Protein AF-A0AA87QIC7-F1 (afdb_monomer)

Organism: NCBI:txid1220581

Mean predicted aligned error: 4.89 Å

InterPro domains:
  IPR002575 Aminoglycoside phosphotransferase [PF01636] (68-133)
  IPR011009 Protein kinase-like domain superfamily [SSF56112] (29-139)

Foldseek 3Di:
DDQQAWFKDLDRVPHDHNFQLVNLVVLLVLLLVLCVVVVLDDSVLSVLLNVLSVVCVVVRRPWTQQKDQQQPEPPFWDADPVRHTDDGPDRSMITTGDNLLNLLLNCLVCQLPVHDNVVSVVVCVVVVHDPALVSLSSNLSNLSSVSSCAQDDDPNDGDHRDPVSSVSSVVSNVVSSVRSPVVPD

Sequence (185 aa):
MEINRYGYAARPEQAAYSAWSQVLFANLARSRERIASAGLFDVGLVDAVQHEVTARRGEIDSIDATPFLHDTTTKNVIVTGEGAFSGIVDVDDLCFGDPRYPAALTLAALMAYGGPASYVSAWLRHAGHADDWLFRLYTSVLLLDLMAEHGNIFNGNETPSDPAVRATMQLALEYNLDLACRVQS

Solvent-accessible surface area (backbone atoms only — not comparable to full-atom values): 10158 Å² total; per-residue (Å²): 131,85,67,69,20,12,34,68,28,75,45,51,88,67,16,83,28,79,36,42,48,55,46,53,51,53,49,49,52,53,20,41,55,36,22,60,72,68,66,83,55,68,55,65,60,51,53,56,54,51,47,56,53,60,76,44,34,71,68,47,50,68,52,61,52,42,78,34,68,52,60,74,33,91,84,28,53,43,62,44,98,89,69,44,86,68,49,75,50,84,76,77,51,30,27,20,24,68,75,62,50,37,52,19,44,44,42,26,50,25,54,40,72,74,48,75,61,67,58,42,59,51,49,32,58,74,72,73,46,74,97,41,40,64,47,26,41,45,20,30,57,41,34,43,44,51,58,29,49,59,55,46,72,57,95,83,48,77,48,80,74,51,68,69,48,52,53,38,38,49,53,47,31,54,53,27,45,51,54,31,59,63,74,80,117

Radius of gyration: 16.56 Å; Cα contacts (8 Å, |Δi|>4): 266; chains: 1; bounding box: 44×45×45 Å

Secondary structure (DSSP, 8-state):
-----BEEESSGGG--BSSHHHHHHHHHHHHHHHHHHH-SS-THHHHHHHHHHHHTHHHHTTS--EEE-TT-STTSEEE-T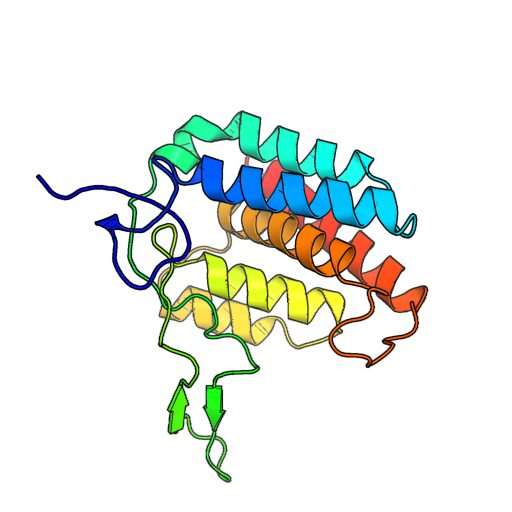TS-EEEE---S-EEEE-TTHHHHHHHHHHHHHT--THHHHHHHHHHT----HHHHHHHHHHHHHHHHHTT--BTTB-----HHHHHHHHHHHHHHHHHHHGGG-

Structure (mmCIF, N/CA/C/O backbone):
data_AF-A0AA87QIC7-F1
#
_entry.id   AF-A0AA87QIC7-F1
#
loop_
_atom_site.group_PDB
_atom_site.id
_atom_site.type_symbol
_atom_site.label_atom_id
_atom_site.label_alt_id
_atom_site.label_comp_id
_atom_site.label_asym_id
_atom_site.label_entity_id
_atom_site.label_seq_id
_atom_site.pdbx_PDB_ins_code
_atom_site.Cartn_x
_atom_site.Cartn_y
_atom_site.Cartn_z
_atom_site.occupancy
_atom_site.B_iso_or_equiv
_atom_site.auth_seq_id
_atom_site.auth_comp_id
_atom_site.auth_asym_id
_atom_site.auth_atom_id
_atom_site.pdbx_PDB_model_num
ATOM 1 N N . MET A 1 1 ? -10.232 -6.214 28.281 1.00 49.00 1 MET A N 1
ATOM 2 C CA . MET A 1 1 ? -10.185 -5.161 27.251 1.00 49.00 1 MET A CA 1
ATOM 3 C C . MET A 1 1 ? -9.215 -5.646 26.206 1.00 49.00 1 MET A C 1
ATOM 5 O O . MET A 1 1 ? -8.064 -5.878 26.548 1.00 49.00 1 MET A O 1
ATOM 9 N N . GLU A 1 2 ? -9.707 -5.910 25.004 1.00 59.94 2 GLU A N 1
ATOM 10 C CA . GLU A 1 2 ? -8.860 -6.245 23.862 1.00 59.94 2 GLU A CA 1
ATOM 11 C C . GLU A 1 2 ? -8.050 -4.995 23.503 1.00 59.94 2 GLU A C 1
ATOM 13 O O . GLU A 1 2 ? -8.594 -3.889 23.453 1.00 59.94 2 GLU A O 1
ATOM 18 N N . ILE A 1 3 ? -6.732 -5.133 23.389 1.00 69.88 3 ILE A N 1
ATOM 19 C CA . ILE A 1 3 ? -5.851 -4.008 23.086 1.00 69.88 3 ILE A CA 1
ATOM 20 C C . ILE A 1 3 ? -5.826 -3.875 21.557 1.00 69.88 3 ILE A C 1
ATOM 22 O O . ILE A 1 3 ? -5.097 -4.605 20.895 1.00 69.88 3 ILE A O 1
ATOM 26 N N . ASN A 1 4 ? -6.621 -2.956 21.000 1.00 85.25 4 ASN A N 1
ATOM 27 C CA . ASN A 1 4 ? -6.597 -2.645 19.564 1.00 85.25 4 ASN A CA 1
ATOM 28 C C . ASN A 1 4 ? -5.310 -1.888 19.212 1.00 85.25 4 ASN A C 1
ATOM 30 O O . ASN A 1 4 ? -5.219 -0.668 19.370 1.00 85.25 4 ASN A O 1
ATOM 34 N N . ARG A 1 5 ? -4.295 -2.631 18.769 1.00 95.75 5 ARG A N 1
ATOM 35 C CA . ARG A 1 5 ? -3.005 -2.110 18.303 1.00 95.75 5 ARG A CA 1
ATOM 36 C C . ARG A 1 5 ? -2.792 -2.520 16.858 1.00 95.75 5 ARG A C 1
ATOM 38 O O . ARG A 1 5 ? -3.263 -3.568 16.437 1.00 95.75 5 ARG A O 1
ATOM 45 N N . TYR A 1 6 ? -2.057 -1.696 16.127 1.00 97.56 6 TYR A N 1
ATOM 46 C CA . TYR A 1 6 ? -1.902 -1.814 14.684 1.00 97.56 6 TYR A CA 1
ATOM 47 C C . TYR A 1 6 ? -0.437 -1.955 14.288 1.00 97.56 6 TYR A C 1
ATOM 49 O O . TYR A 1 6 ? 0.463 -1.464 14.982 1.00 97.56 6 TYR A O 1
ATOM 57 N N . GLY A 1 7 ? -0.214 -2.567 13.128 1.00 96.50 7 GLY A N 1
ATOM 58 C CA . GLY A 1 7 ? 1.103 -2.754 12.526 1.00 96.50 7 GLY A CA 1
ATOM 59 C C . GLY A 1 7 ? 1.662 -4.162 12.705 1.00 96.50 7 GLY A C 1
ATOM 60 O O . GLY A 1 7 ? 0.954 -5.077 13.119 1.00 96.50 7 GLY A O 1
ATOM 61 N N . TYR A 1 8 ? 2.934 -4.316 12.348 1.00 94.81 8 TYR A N 1
ATOM 62 C CA . TYR A 1 8 ? 3.624 -5.603 12.289 1.00 94.81 8 TYR A CA 1
ATOM 63 C C . TYR A 1 8 ? 4.063 -6.071 13.678 1.00 94.81 8 TYR A C 1
ATOM 65 O O . TYR A 1 8 ? 4.724 -5.312 14.393 1.00 94.81 8 TYR A O 1
ATOM 73 N N . ALA A 1 9 ? 3.678 -7.291 14.053 1.00 94.31 9 ALA A N 1
ATOM 74 C CA . ALA A 1 9 ? 4.107 -7.974 15.270 1.00 94.31 9 ALA A CA 1
ATOM 75 C C . ALA A 1 9 ? 3.634 -9.437 15.284 1.00 94.31 9 ALA A C 1
ATOM 77 O O . ALA A 1 9 ? 2.595 -9.767 14.714 1.00 94.31 9 ALA A O 1
ATOM 78 N N . ALA A 1 10 ? 4.304 -10.289 16.059 1.00 91.94 10 ALA A N 1
ATOM 79 C CA . ALA A 1 10 ? 3.829 -11.644 16.347 1.00 91.94 10 ALA A CA 1
ATOM 80 C C . ALA A 1 10 ? 2.547 -11.677 17.211 1.00 91.94 10 ALA A C 1
ATOM 82 O O . ALA A 1 10 ? 1.791 -12.649 17.169 1.00 91.94 10 ALA A O 1
ATOM 83 N N . ARG A 1 11 ? 2.293 -10.641 18.031 1.00 91.00 11 ARG A N 1
ATOM 84 C CA . ARG A 1 11 ? 1.117 -10.545 18.921 1.00 91.00 11 ARG A CA 1
ATOM 85 C C . ARG A 1 11 ? 0.501 -9.140 18.949 1.00 91.00 11 ARG A C 1
ATOM 87 O O . ARG A 1 11 ? 1.250 -8.168 18.831 1.00 91.00 11 ARG A O 1
ATOM 94 N N . PRO A 1 12 ? -0.820 -9.005 19.194 1.00 90.69 12 PRO A N 1
ATOM 95 C CA . PRO A 1 12 ? -1.494 -7.705 19.184 1.00 90.69 12 PRO A CA 1
ATOM 96 C C . PRO A 1 12 ? -0.868 -6.699 20.155 1.00 90.69 12 PRO A C 1
ATOM 98 O O . PRO A 1 12 ? -0.579 -5.566 19.788 1.00 90.69 12 PRO A O 1
ATOM 101 N N . GLU A 1 13 ? -0.577 -7.108 21.392 1.00 92.12 13 GLU A N 1
ATOM 102 C CA . GLU A 1 13 ? -0.030 -6.229 22.431 1.00 92.12 13 GLU A CA 1
ATOM 103 C C . GLU A 1 13 ? 1.365 -5.664 22.107 1.00 92.12 13 GLU A C 1
ATOM 105 O O . GLU A 1 13 ? 1.789 -4.681 22.716 1.00 92.12 13 GLU A O 1
ATOM 110 N N . GLN A 1 14 ? 2.067 -6.266 21.144 1.00 94.25 14 GLN A N 1
ATOM 111 C CA . GLN A 1 14 ? 3.392 -5.848 20.689 1.00 94.25 14 GLN A CA 1
ATOM 112 C C . GLN A 1 14 ? 3.332 -4.880 19.501 1.00 94.25 14 GLN A C 1
ATOM 114 O O . GLN A 1 14 ? 4.314 -4.183 19.244 1.00 94.25 14 GLN A O 1
ATOM 119 N N . ALA A 1 15 ? 2.204 -4.806 18.787 1.00 95.31 15 ALA A N 1
ATOM 120 C CA . ALA A 1 15 ? 2.076 -3.931 17.631 1.00 95.31 15 ALA A CA 1
ATOM 121 C C . ALA A 1 15 ? 2.232 -2.459 18.060 1.00 95.31 15 ALA A C 1
ATOM 123 O O . ALA A 1 15 ? 1.788 -2.060 19.141 1.00 95.31 15 ALA A O 1
ATOM 124 N N . ALA A 1 16 ? 2.936 -1.651 17.263 1.00 96.00 16 ALA A N 1
ATOM 125 C CA . ALA A 1 16 ? 3.493 -0.367 17.707 1.00 96.0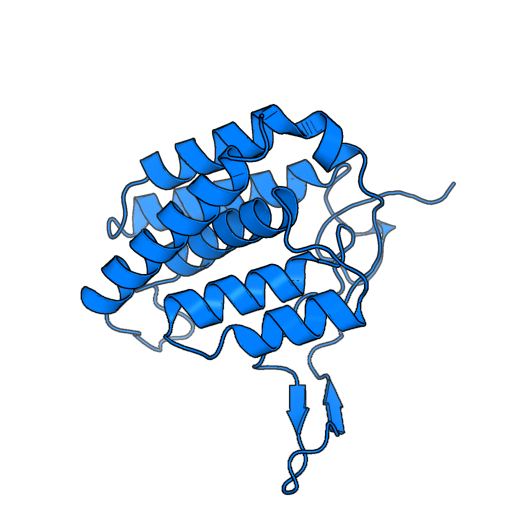0 16 ALA A CA 1
ATOM 126 C C . ALA A 1 16 ? 2.479 0.789 17.742 1.00 96.00 16 ALA A C 1
ATOM 128 O O . ALA A 1 16 ? 2.669 1.758 18.488 1.00 96.00 16 ALA A O 1
ATOM 129 N N . TYR A 1 17 ? 1.389 0.684 16.987 1.00 97.69 17 TYR A N 1
ATOM 130 C CA . TYR A 1 17 ? 0.512 1.813 16.701 1.00 97.69 17 TYR A CA 1
ATOM 131 C C . TYR A 1 17 ? -0.851 1.683 17.372 1.00 97.69 17 TYR A C 1
ATOM 133 O O . TYR A 1 17 ? -1.314 0.588 17.677 1.00 97.69 17 TYR A O 1
ATOM 141 N N . SER A 1 18 ? -1.499 2.817 17.628 1.00 96.50 18 SER A N 1
ATOM 142 C CA . SER A 1 18 ? -2.843 2.879 18.218 1.00 96.50 18 SER A CA 1
ATOM 143 C C . SER A 1 18 ? -3.948 3.073 17.182 1.00 96.50 18 SER A C 1
ATOM 145 O O . SER A 1 18 ? -5.117 3.044 17.545 1.00 96.50 18 SER A O 1
ATOM 147 N N . ALA A 1 19 ? -3.589 3.333 15.924 1.00 97.31 19 ALA A N 1
ATOM 148 C CA . ALA A 1 19 ? -4.527 3.545 14.830 1.00 97.31 19 ALA A CA 1
ATOM 149 C C . ALA A 1 19 ? -3.911 3.097 13.500 1.00 97.31 19 ALA A C 1
ATOM 151 O O . ALA A 1 19 ? -2.689 3.174 13.327 1.00 97.31 19 ALA A O 1
ATOM 152 N N . TRP A 1 20 ? -4.745 2.670 12.552 1.00 98.00 20 TRP A N 1
ATOM 153 C CA . TRP A 1 20 ? -4.268 2.169 11.266 1.00 98.00 20 TRP A CA 1
ATOM 154 C C . TRP A 1 20 ? -3.582 3.252 10.426 1.00 98.00 20 TRP A C 1
ATOM 156 O O . TRP A 1 20 ? -2.548 2.979 9.812 1.00 98.00 20 TRP A O 1
ATOM 166 N N . SER A 1 21 ? -4.042 4.512 10.470 1.00 98.44 21 SER A N 1
ATOM 167 C CA . SER A 1 21 ? -3.386 5.587 9.714 1.00 98.44 21 SER A CA 1
ATOM 168 C C . SER A 1 21 ? -1.924 5.782 10.124 1.00 98.44 21 SER A C 1
ATOM 170 O O . SER A 1 21 ? -1.109 6.206 9.310 1.00 98.44 21 SER A O 1
ATOM 172 N N . GLN A 1 22 ? -1.565 5.487 11.379 1.00 98.56 22 GLN A N 1
ATOM 173 C CA . GLN A 1 22 ? -0.187 5.616 11.861 1.00 98.56 22 GLN A CA 1
ATOM 174 C C . GLN A 1 22 ? 0.748 4.605 11.188 1.00 98.56 22 GLN A C 1
ATOM 176 O O . GLN A 1 22 ? 1.904 4.939 10.938 1.00 98.56 22 GLN A O 1
ATOM 181 N N . VAL A 1 23 ? 0.248 3.414 10.838 1.00 98.31 23 VAL A N 1
ATOM 182 C CA . VAL A 1 23 ? 1.006 2.420 10.063 1.00 98.31 23 VAL A CA 1
ATOM 183 C C . VAL A 1 23 ? 1.310 2.969 8.669 1.00 98.31 23 VAL A C 1
ATOM 185 O O . VAL A 1 23 ? 2.455 2.919 8.220 1.00 98.31 23 VAL A O 1
ATOM 188 N N . LEU A 1 24 ? 0.308 3.564 8.014 1.00 98.62 24 LEU A N 1
ATOM 189 C CA . LEU A 1 24 ? 0.471 4.171 6.690 1.00 98.62 24 LEU A CA 1
ATOM 190 C C . LEU A 1 24 ? 1.429 5.367 6.735 1.00 98.62 24 LEU A C 1
ATOM 192 O O . LEU A 1 24 ? 2.324 5.469 5.901 1.00 98.62 24 LEU A O 1
ATOM 196 N N . PHE A 1 25 ? 1.302 6.246 7.733 1.00 98.75 25 PHE A N 1
ATOM 197 C CA . PHE A 1 25 ? 2.214 7.380 7.900 1.00 98.75 25 PHE A CA 1
ATOM 198 C C . PHE A 1 25 ? 3.651 6.943 8.184 1.00 98.75 25 PHE A C 1
ATOM 200 O O . PHE A 1 25 ? 4.576 7.562 7.667 1.00 98.75 25 PHE A O 1
ATOM 207 N N . ALA A 1 26 ? 3.859 5.875 8.957 1.00 98.38 26 ALA A N 1
ATOM 208 C CA . ALA A 1 26 ? 5.192 5.328 9.179 1.00 98.38 26 ALA A CA 1
ATOM 209 C C . ALA A 1 26 ? 5.806 4.770 7.885 1.00 98.38 26 ALA A C 1
ATOM 211 O O . ALA A 1 26 ? 6.989 4.991 7.622 1.00 98.38 26 ALA A O 1
ATOM 212 N N . ASN A 1 27 ? 5.004 4.098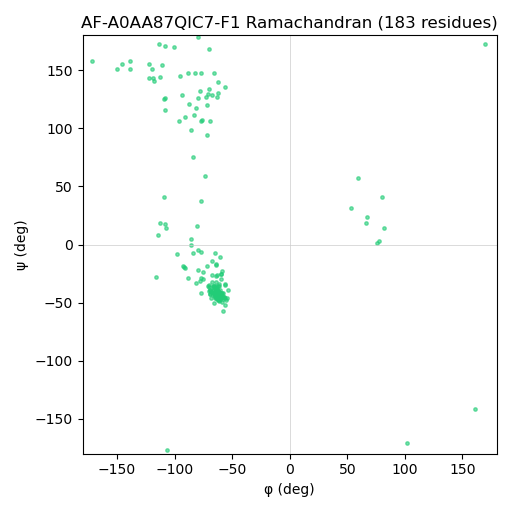 7.050 1.00 97.94 27 ASN A N 1
ATOM 213 C CA . ASN A 1 27 ? 5.435 3.646 5.727 1.00 97.94 27 ASN A CA 1
ATOM 214 C C . ASN A 1 27 ? 5.805 4.838 4.818 1.00 97.94 27 ASN A C 1
ATOM 216 O O . ASN A 1 27 ? 6.897 4.866 4.252 1.00 97.94 27 ASN A O 1
ATOM 220 N N . LEU A 1 28 ? 4.951 5.864 4.753 1.00 98.56 28 LEU A N 1
ATOM 221 C CA . LEU A 1 28 ? 5.193 7.076 3.961 1.00 98.56 28 LEU A CA 1
ATOM 222 C C . LEU A 1 28 ? 6.427 7.853 4.434 1.00 98.56 28 LEU A C 1
ATOM 224 O O . LEU A 1 28 ? 7.205 8.320 3.606 1.00 98.56 28 LEU A O 1
ATOM 228 N N . ALA A 1 29 ? 6.638 7.974 5.747 1.00 98.31 29 ALA A N 1
ATOM 229 C CA . ALA A 1 29 ? 7.809 8.643 6.311 1.00 98.31 29 ALA A CA 1
ATOM 230 C C . ALA A 1 29 ? 9.107 7.932 5.904 1.00 98.31 29 ALA A C 1
ATOM 232 O O . ALA A 1 29 ? 10.025 8.569 5.387 1.00 98.31 29 ALA A O 1
ATOM 233 N N . ARG A 1 30 ? 9.148 6.601 6.036 1.00 97.06 30 ARG A N 1
ATOM 234 C CA . ARG A 1 30 ? 10.285 5.788 5.584 1.00 97.06 30 ARG A CA 1
ATOM 235 C C . ARG A 1 30 ? 10.507 5.908 4.075 1.00 97.06 30 ARG A C 1
ATOM 237 O O . ARG A 1 30 ? 11.645 6.056 3.631 1.00 97.06 30 ARG A O 1
ATOM 244 N N . SER A 1 31 ? 9.430 5.865 3.291 1.00 97.31 31 SER A N 1
ATOM 245 C CA . SER A 1 31 ? 9.494 6.020 1.836 1.00 97.31 31 SER A CA 1
ATOM 246 C C . SER A 1 31 ? 10.044 7.391 1.443 1.00 97.31 31 SER A C 1
ATOM 248 O O . SER A 1 31 ? 10.918 7.469 0.584 1.00 97.31 31 SER A O 1
ATOM 250 N N . ARG A 1 32 ? 9.621 8.468 2.122 1.00 98.06 32 ARG A N 1
ATOM 251 C CA . ARG A 1 32 ? 10.156 9.825 1.923 1.00 98.06 32 ARG A CA 1
ATOM 252 C C . ARG A 1 32 ? 11.664 9.871 2.121 1.00 98.06 32 ARG A C 1
ATOM 254 O O . ARG A 1 32 ? 12.363 10.389 1.256 1.00 98.06 32 ARG A O 1
ATOM 261 N N . GLU A 1 33 ? 12.151 9.365 3.251 1.00 96.50 33 GLU A N 1
ATOM 262 C CA . GLU A 1 33 ? 13.579 9.389 3.589 1.00 96.50 33 GLU A CA 1
ATOM 263 C C . GLU A 1 33 ? 14.413 8.669 2.524 1.00 96.50 33 GLU A C 1
ATOM 265 O O . GLU A 1 33 ? 15.407 9.204 2.032 1.00 96.50 33 GLU A O 1
ATOM 270 N N . ARG A 1 34 ? 13.967 7.478 2.117 1.00 94.81 34 ARG A N 1
ATOM 271 C CA . ARG A 1 34 ? 14.643 6.653 1.112 1.00 94.81 34 ARG A CA 1
ATOM 272 C C . ARG A 1 34 ? 14.597 7.270 -0.287 1.00 94.81 34 ARG A C 1
ATOM 274 O O . ARG A 1 34 ? 15.635 7.348 -0.936 1.00 94.81 34 ARG A O 1
ATOM 281 N N . ILE A 1 35 ? 13.437 7.763 -0.730 1.00 94.94 35 ILE A N 1
ATOM 282 C CA . ILE A 1 35 ? 13.291 8.439 -2.031 1.00 94.94 35 ILE A CA 1
ATOM 283 C C . ILE A 1 35 ? 14.180 9.684 -2.087 1.00 94.94 35 ILE A C 1
ATOM 285 O O . ILE A 1 35 ? 14.924 9.859 -3.053 1.00 94.94 35 ILE A O 1
ATOM 289 N N . ALA A 1 36 ? 14.154 10.511 -1.037 1.00 94.94 36 ALA A N 1
ATOM 290 C CA . ALA A 1 36 ? 14.992 11.703 -0.947 1.00 94.94 36 ALA A CA 1
ATOM 291 C C . ALA A 1 36 ? 16.486 11.351 -0.992 1.00 94.94 36 ALA A C 1
ATOM 293 O O . ALA A 1 36 ? 17.252 12.022 -1.680 1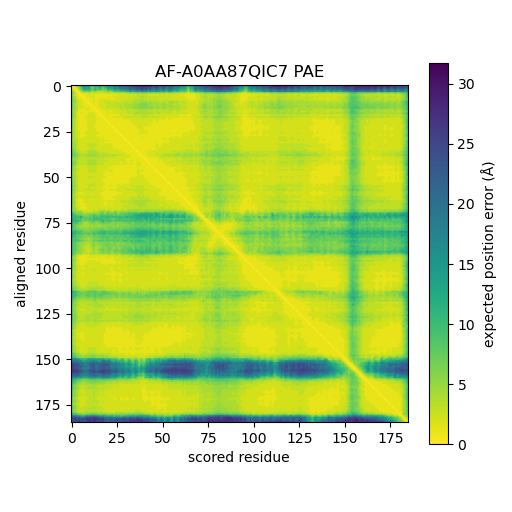.00 94.94 36 ALA A O 1
ATOM 294 N N . SER A 1 37 ? 16.898 10.286 -0.294 1.00 92.44 37 SER A N 1
ATOM 295 C CA . SER A 1 37 ? 18.294 9.844 -0.282 1.00 92.44 37 SER A CA 1
ATOM 296 C C . SER A 1 37 ? 18.749 9.250 -1.616 1.00 92.44 37 SER A C 1
ATOM 298 O O . SER A 1 37 ? 19.911 9.420 -1.977 1.00 92.44 37 SER A O 1
ATOM 300 N N . ALA A 1 38 ? 17.880 8.528 -2.326 1.00 90.62 38 ALA A N 1
ATOM 301 C CA . ALA A 1 38 ? 18.227 7.895 -3.596 1.00 90.62 38 ALA A CA 1
ATOM 302 C C . ALA A 1 38 ? 18.240 8.897 -4.763 1.00 90.62 38 ALA A C 1
ATOM 304 O O . ALA A 1 38 ? 18.991 8.720 -5.721 1.00 90.62 38 ALA A O 1
ATOM 305 N N . GLY A 1 39 ? 17.398 9.938 -4.708 1.00 91.69 39 GLY A N 1
ATOM 306 C CA . GLY A 1 39 ? 17.298 10.962 -5.754 1.00 91.69 39 GLY A CA 1
ATOM 307 C C . GLY A 1 39 ? 16.758 10.442 -7.094 1.00 91.69 39 GLY A C 1
ATOM 308 O O . GLY A 1 39 ? 16.962 11.074 -8.128 1.00 91.69 39 GLY A O 1
ATOM 309 N N . LEU A 1 40 ? 16.098 9.277 -7.092 1.00 92.62 40 LEU A N 1
ATOM 310 C CA . LEU A 1 40 ? 15.593 8.608 -8.298 1.00 92.62 40 LEU A CA 1
ATOM 311 C C . LEU A 1 40 ? 14.157 8.999 -8.668 1.00 92.62 40 LEU A C 1
ATOM 313 O O . LEU A 1 40 ? 13.756 8.806 -9.817 1.00 92.62 40 LEU A O 1
ATOM 317 N N . PHE A 1 41 ? 13.399 9.525 -7.706 1.00 95.56 41 PHE A N 1
ATOM 318 C CA . PHE A 1 41 ? 12.001 9.919 -7.850 1.00 95.56 41 PHE A CA 1
ATOM 319 C C . PHE A 1 41 ? 11.751 11.250 -7.138 1.00 95.56 41 PHE A C 1
ATOM 321 O O . PHE A 1 41 ? 12.496 11.628 -6.232 1.00 95.56 41 PHE A O 1
ATOM 328 N N . ASP A 1 42 ? 10.693 11.951 -7.540 1.00 96.38 42 ASP A N 1
ATOM 329 C CA . ASP A 1 42 ? 10.272 13.187 -6.884 1.00 96.38 42 ASP A CA 1
ATOM 330 C C . ASP A 1 42 ? 9.643 12.892 -5.513 1.00 96.38 42 ASP A C 1
ATOM 332 O O . ASP A 1 42 ? 8.700 12.108 -5.391 1.00 96.38 42 ASP A O 1
ATOM 336 N N . VAL A 1 43 ? 10.145 13.558 -4.471 1.00 97.12 43 VAL A N 1
ATOM 337 C CA . VAL A 1 43 ? 9.607 13.475 -3.107 1.00 97.12 43 VAL A CA 1
ATOM 338 C C . VAL A 1 43 ? 8.173 14.017 -3.034 1.00 97.12 43 VAL A C 1
ATOM 340 O O . VAL A 1 43 ? 7.398 13.547 -2.199 1.00 97.12 43 VAL A O 1
ATOM 343 N N . GLY A 1 44 ? 7.786 14.929 -3.935 1.00 97.88 44 GLY A N 1
ATOM 344 C CA . GLY A 1 44 ? 6.422 15.458 -4.032 1.00 97.88 44 GLY A CA 1
ATOM 345 C C . GLY A 1 44 ? 5.355 14.382 -4.274 1.00 97.88 44 GLY A C 1
ATOM 346 O O . GLY A 1 44 ? 4.197 14.557 -3.895 1.00 97.88 44 GLY A O 1
ATOM 347 N N . LEU A 1 45 ? 5.741 13.221 -4.814 1.00 97.88 45 LEU A N 1
ATOM 348 C CA . LEU A 1 45 ? 4.851 12.065 -4.944 1.00 97.88 45 LEU A CA 1
ATOM 349 C C . LEU A 1 45 ? 4.404 11.529 -3.574 1.00 97.88 45 LEU A C 1
ATOM 351 O O . LEU A 1 45 ? 3.251 11.133 -3.407 1.00 97.88 45 LEU A O 1
ATOM 355 N N . VAL A 1 46 ? 5.288 11.570 -2.571 1.00 98.44 46 VAL A N 1
ATOM 356 C CA . VAL A 1 46 ? 4.948 11.188 -1.194 1.00 98.44 46 VAL A CA 1
ATOM 357 C C . VAL A 1 46 ? 4.000 12.206 -0.570 1.00 98.44 46 VAL A C 1
ATOM 359 O O . VAL A 1 46 ? 3.058 11.813 0.116 1.00 98.44 46 VAL A O 1
ATOM 362 N N . ASP A 1 47 ? 4.207 13.501 -0.831 1.00 98.38 47 ASP A N 1
ATOM 363 C CA . ASP A 1 47 ? 3.316 14.567 -0.356 1.00 98.38 47 ASP A CA 1
ATOM 364 C C . ASP A 1 47 ? 1.880 14.374 -0.867 1.00 98.38 47 ASP A C 1
ATOM 366 O O . ASP A 1 47 ? 0.931 14.480 -0.086 1.00 98.38 47 ASP A O 1
ATOM 370 N N . ALA A 1 48 ? 1.717 14.021 -2.146 1.00 98.06 48 ALA A N 1
ATOM 371 C CA . ALA A 1 48 ? 0.410 13.783 -2.754 1.00 98.06 48 ALA A CA 1
ATOM 372 C C . ALA A 1 48 ? -0.337 12.605 -2.100 1.00 98.06 48 ALA A C 1
ATOM 374 O O . ALA A 1 48 ? -1.498 12.740 -1.720 1.00 98.06 48 ALA A O 1
ATOM 375 N N . VAL A 1 49 ? 0.330 11.464 -1.887 1.00 98.50 49 VAL A N 1
ATOM 376 C CA . VAL A 1 49 ? -0.297 10.307 -1.219 1.00 98.50 49 VAL A CA 1
ATOM 377 C C . VAL A 1 49 ? -0.576 10.598 0.260 1.00 98.50 49 VAL A C 1
ATOM 379 O O . VAL A 1 49 ? -1.642 10.259 0.776 1.00 98.50 49 VAL A O 1
ATOM 382 N N . GLN A 1 50 ? 0.349 11.267 0.954 1.00 98.62 50 GLN A N 1
ATOM 383 C CA . GLN A 1 50 ? 0.175 11.647 2.357 1.00 98.62 50 GLN A CA 1
ATOM 384 C C . GLN A 1 50 ? -1.006 12.607 2.553 1.00 98.62 50 GLN A C 1
ATOM 386 O O . GLN A 1 50 ? -1.706 12.513 3.568 1.00 98.62 50 GLN A O 1
ATOM 391 N N . HIS A 1 51 ? -1.249 13.506 1.595 1.00 98.31 51 HIS A N 1
ATOM 392 C CA . HIS A 1 51 ? -2.422 14.374 1.594 1.00 98.31 51 HIS A CA 1
ATOM 393 C C . HIS A 1 51 ? -3.720 13.553 1.595 1.00 98.31 51 HIS A C 1
ATOM 395 O O . HIS A 1 51 ? -4.559 13.751 2.474 1.00 98.31 51 HIS A O 1
ATOM 401 N N . GLU A 1 52 ? -3.848 12.567 0.703 1.00 97.94 52 GLU A N 1
ATOM 402 C CA . GLU A 1 52 ? -5.055 11.735 0.607 1.00 97.94 52 GLU A CA 1
ATOM 403 C C . GLU A 1 52 ? -5.281 10.851 1.846 1.00 97.94 52 GLU A C 1
ATOM 405 O O . GLU A 1 52 ? -6.418 10.732 2.315 1.00 97.94 52 GLU A O 1
ATOM 410 N N . VAL A 1 53 ? -4.210 10.286 2.428 1.00 98.19 53 VAL A N 1
ATOM 411 C CA . VAL A 1 53 ? -4.283 9.551 3.709 1.00 98.19 53 VAL A CA 1
ATOM 412 C C . VAL A 1 53 ? -4.749 10.474 4.837 1.00 98.19 53 VAL A C 1
ATOM 414 O O . VAL A 1 53 ? -5.570 10.082 5.665 1.00 98.19 53 VAL A O 1
ATOM 417 N N . THR A 1 54 ? -4.264 11.716 4.866 1.00 98.44 54 THR A N 1
ATOM 418 C CA . THR A 1 54 ? -4.669 12.707 5.873 1.00 98.44 54 THR A CA 1
ATOM 419 C C . THR A 1 54 ? -6.136 13.099 5.713 1.00 98.44 54 THR A C 1
ATOM 421 O O . THR A 1 54 ? -6.861 13.148 6.706 1.00 98.44 54 THR A O 1
ATOM 424 N N . ALA A 1 55 ? -6.588 13.331 4.478 1.00 97.31 55 ALA A N 1
ATOM 425 C CA . ALA A 1 55 ? -7.955 13.744 4.173 1.00 97.31 55 ALA A CA 1
ATOM 426 C C . ALA A 1 55 ? -9.007 12.708 4.609 1.00 97.31 55 ALA A C 1
ATOM 428 O O . ALA A 1 55 ? -10.085 13.087 5.060 1.00 97.31 55 ALA A O 1
ATOM 429 N N . ARG A 1 56 ? -8.685 11.409 4.532 1.00 96.50 56 ARG A N 1
ATOM 430 C CA . ARG A 1 56 ? -9.595 10.296 4.882 1.00 96.50 56 ARG A CA 1
ATOM 431 C C . ARG A 1 56 ? -9.222 9.584 6.176 1.00 96.50 56 ARG A C 1
ATOM 433 O O . ARG A 1 56 ? -9.679 8.474 6.444 1.00 96.50 56 ARG A O 1
ATOM 440 N N . ARG A 1 57 ? -8.405 10.223 7.015 1.00 97.69 57 ARG A N 1
ATOM 441 C CA . ARG A 1 57 ? -7.898 9.627 8.254 1.00 97.69 57 ARG A CA 1
ATOM 442 C C . ARG A 1 57 ? -9.008 9.082 9.155 1.00 97.69 57 ARG A C 1
ATOM 444 O O . ARG A 1 57 ? -8.827 8.025 9.737 1.00 97.69 57 ARG A O 1
ATOM 451 N N . GLY A 1 58 ? -10.145 9.774 9.251 1.00 97.44 58 GLY A N 1
ATOM 452 C CA . GLY A 1 58 ? -11.276 9.321 10.068 1.00 97.44 58 GLY A CA 1
ATOM 453 C C . GLY A 1 58 ? -11.862 7.982 9.608 1.00 97.44 58 GLY A C 1
ATOM 454 O O . GLY A 1 58 ? -12.144 7.128 10.441 1.00 97.44 58 GLY A O 1
ATOM 455 N N . GLU A 1 59 ? -11.991 7.773 8.295 1.00 97.06 59 GLU A N 1
ATOM 456 C CA . GLU A 1 59 ? -12.452 6.501 7.721 1.00 97.06 59 GLU A CA 1
ATOM 457 C C . GLU A 1 59 ? -11.398 5.405 7.919 1.00 97.06 59 GLU A C 1
ATOM 459 O O . GLU A 1 59 ? -11.722 4.295 8.334 1.00 97.06 59 GLU A O 1
ATOM 464 N N . ILE A 1 60 ? -10.121 5.733 7.708 1.00 98.06 60 ILE A N 1
ATOM 465 C CA . ILE A 1 60 ? -8.996 4.805 7.890 1.00 98.06 60 ILE A CA 1
ATOM 466 C C . ILE A 1 60 ? -8.866 4.360 9.356 1.00 98.06 60 ILE A C 1
ATOM 468 O O . ILE A 1 60 ? -8.651 3.182 9.622 1.00 98.06 60 ILE A O 1
ATOM 472 N N . ASP A 1 61 ? -9.019 5.278 10.310 1.00 97.69 61 ASP A N 1
ATOM 473 C CA . ASP A 1 61 ? -8.907 4.996 11.746 1.00 97.69 61 ASP A CA 1
ATOM 474 C C . ASP A 1 61 ? -10.156 4.291 12.316 1.00 97.69 61 ASP A C 1
ATOM 476 O O . ASP A 1 61 ? -10.138 3.866 13.471 1.00 97.69 61 ASP A O 1
ATOM 480 N N . SER A 1 62 ? -11.222 4.133 11.519 1.00 96.69 62 SER A N 1
ATOM 481 C CA . SER A 1 62 ? -12.407 3.334 11.876 1.00 96.69 62 SER A CA 1
ATOM 482 C C . SER A 1 62 ? -12.258 1.836 11.583 1.00 96.69 62 SER A C 1
ATOM 484 O O . SER A 1 62 ? -13.129 1.051 11.950 1.00 96.69 62 SER A O 1
ATOM 486 N N . ILE A 1 63 ? -11.171 1.441 10.918 1.00 96.50 63 ILE A N 1
ATOM 487 C CA . ILE A 1 63 ? -10.905 0.056 10.529 1.00 96.50 63 ILE A CA 1
ATOM 488 C C . ILE A 1 63 ? -10.408 -0.735 11.734 1.00 96.50 63 ILE A C 1
ATOM 490 O O . ILE A 1 63 ? -9.481 -0.305 12.416 1.00 96.50 63 ILE A O 1
ATOM 494 N N . ASP A 1 64 ? -10.981 -1.917 11.954 1.00 95.81 64 ASP A N 1
ATOM 495 C CA . ASP A 1 64 ? -10.574 -2.811 13.035 1.00 95.81 64 ASP A CA 1
ATOM 496 C C . ASP A 1 64 ? -9.144 -3.343 12.849 1.00 95.81 64 ASP A C 1
ATOM 498 O O . ASP A 1 64 ? -8.689 -3.617 11.736 1.00 95.81 64 ASP A O 1
ATOM 502 N N . ALA A 1 65 ? -8.444 -3.565 13.964 1.00 96.50 65 ALA A N 1
ATOM 503 C CA . ALA A 1 65 ? -7.106 -4.156 14.018 1.00 96.50 65 ALA A CA 1
ATOM 504 C C . ALA A 1 65 ? -7.124 -5.674 13.730 1.00 96.50 65 ALA A C 1
ATOM 506 O O . ALA A 1 65 ? -6.725 -6.491 14.561 1.00 96.50 65 ALA A O 1
ATOM 507 N N . THR A 1 66 ? -7.613 -6.067 12.555 1.00 95.88 66 THR A N 1
ATOM 508 C CA . THR A 1 66 ? -7.767 -7.477 12.184 1.00 95.88 66 THR A CA 1
ATOM 509 C C . THR A 1 66 ? -6.390 -8.108 11.955 1.00 95.88 66 THR A C 1
ATOM 511 O O . THR A 1 66 ? -5.591 -7.537 11.212 1.00 95.88 66 THR A O 1
ATOM 514 N N . PRO A 1 67 ? -6.071 -9.266 12.562 1.00 94.94 67 PRO A N 1
ATOM 515 C CA . PRO A 1 67 ? -4.828 -9.970 12.271 1.00 94.94 67 PRO A CA 1
ATOM 516 C C . PRO A 1 67 ? -4.852 -10.564 10.858 1.00 94.94 67 PRO A C 1
ATOM 518 O O . PRO A 1 67 ? -5.815 -11.228 10.473 1.00 94.94 67 PRO A O 1
ATOM 521 N N . PHE A 1 68 ? -3.769 -10.387 10.105 1.00 93.75 68 PHE A N 1
ATOM 522 C CA . PHE A 1 68 ? -3.582 -11.010 8.795 1.00 93.75 68 PHE A CA 1
ATOM 523 C C . PHE A 1 68 ? -2.114 -11.364 8.523 1.00 93.75 68 PHE A C 1
ATOM 525 O O . PHE A 1 68 ? -1.190 -10.758 9.070 1.00 93.75 68 PHE A O 1
ATOM 532 N N . LEU A 1 69 ? -1.903 -12.347 7.641 1.00 91.81 69 LEU A N 1
ATOM 533 C CA . LEU A 1 69 ? -0.577 -12.705 7.134 1.00 91.81 69 LEU A CA 1
ATOM 534 C C . LEU A 1 69 ? -0.135 -11.666 6.101 1.00 91.81 69 LEU A C 1
ATOM 536 O O . LEU A 1 69 ? -0.673 -11.611 4.990 1.00 91.81 69 LEU A O 1
ATOM 540 N N . HIS A 1 70 ? 0.824 -10.824 6.479 1.00 86.44 70 HIS A N 1
ATOM 541 C CA . HIS A 1 70 ? 1.153 -9.629 5.708 1.00 86.44 70 HIS A CA 1
ATOM 542 C C . HIS A 1 70 ? 1.975 -9.903 4.447 1.00 86.44 70 HIS A C 1
ATOM 544 O O . HIS A 1 70 ? 1.836 -9.166 3.473 1.00 86.44 70 HIS A O 1
ATOM 550 N N . ASP A 1 71 ? 2.791 -10.959 4.446 1.00 82.56 71 ASP A N 1
ATOM 551 C CA . ASP A 1 71 ? 3.648 -11.320 3.315 1.00 82.56 71 ASP A CA 1
ATOM 552 C C . ASP A 1 71 ? 3.174 -12.593 2.604 1.00 82.56 71 ASP A C 1
ATOM 554 O O . ASP A 1 71 ? 3.960 -13.424 2.166 1.00 82.56 71 ASP A O 1
ATOM 558 N N . THR A 1 72 ? 1.858 -12.742 2.430 1.00 79.19 72 THR A N 1
ATOM 559 C CA . THR A 1 72 ? 1.262 -13.757 1.534 1.00 79.19 72 THR A CA 1
ATOM 560 C C . THR A 1 72 ? 1.360 -13.347 0.060 1.00 79.19 72 THR A C 1
ATOM 562 O O . THR A 1 72 ? 0.446 -13.554 -0.741 1.00 79.19 72 THR A O 1
ATOM 565 N N . THR A 1 73 ? 2.477 -12.720 -0.305 1.00 74.12 73 THR A N 1
ATOM 566 C CA . THR A 1 73 ? 2.774 -12.289 -1.670 1.00 74.12 73 THR A CA 1
ATOM 567 C C . THR A 1 73 ? 3.265 -13.469 -2.514 1.00 74.12 73 THR A C 1
ATOM 569 O O . THR A 1 73 ? 3.423 -14.594 -2.035 1.00 74.12 73 THR A O 1
ATOM 572 N N . THR A 1 74 ? 3.553 -13.235 -3.797 1.00 70.56 74 THR A N 1
ATOM 573 C CA . THR A 1 74 ? 4.013 -14.281 -4.731 1.00 70.56 74 THR A CA 1
ATOM 574 C C . THR A 1 74 ? 5.328 -14.960 -4.326 1.00 70.56 74 THR A C 1
ATOM 576 O O . THR A 1 74 ? 5.701 -15.945 -4.954 1.00 70.56 74 THR A O 1
ATOM 579 N N . LYS A 1 75 ? 6.058 -14.435 -3.332 1.00 77.69 75 LYS A N 1
ATOM 580 C CA . LYS A 1 75 ? 7.352 -14.972 -2.884 1.00 77.69 75 LYS A CA 1
ATOM 581 C C . LYS A 1 75 ? 7.232 -16.052 -1.804 1.00 77.69 75 LYS A C 1
ATOM 583 O O . LYS A 1 75 ? 8.074 -16.943 -1.772 1.00 77.69 75 LYS A O 1
ATOM 588 N N . ASN A 1 76 ? 6.181 -16.014 -0.985 1.00 85.12 76 ASN A N 1
ATOM 589 C CA . ASN A 1 76 ? 6.042 -16.877 0.198 1.00 85.12 76 ASN A CA 1
ATOM 590 C C . ASN A 1 76 ? 4.907 -17.904 0.071 1.00 85.12 76 ASN A C 1
ATOM 592 O O . ASN A 1 76 ? 4.446 -18.471 1.061 1.00 85.12 76 ASN A O 1
ATOM 596 N N . VAL A 1 77 ? 4.459 -18.165 -1.157 1.00 86.56 77 VAL A N 1
ATOM 597 C CA . VAL A 1 77 ? 3.470 -19.198 -1.476 1.00 86.56 77 VAL A CA 1
ATOM 598 C C . VAL A 1 77 ? 4.164 -20.350 -2.195 1.00 86.56 77 VAL A C 1
ATOM 600 O O . VAL A 1 77 ? 4.812 -20.153 -3.221 1.00 86.56 77 VAL A O 1
ATOM 603 N N . ILE A 1 78 ? 3.999 -21.567 -1.677 1.00 88.12 78 ILE A N 1
ATOM 604 C CA . ILE A 1 78 ? 4.509 -22.788 -2.299 1.00 88.12 78 ILE A CA 1
ATOM 605 C C . ILE A 1 78 ? 3.412 -23.396 -3.166 1.00 88.12 78 ILE A C 1
ATOM 607 O O . ILE A 1 78 ? 2.293 -23.644 -2.705 1.00 88.12 78 ILE A O 1
ATOM 611 N N . VAL A 1 79 ? 3.761 -23.680 -4.416 1.00 90.75 79 VAL A N 1
ATOM 612 C CA . VAL A 1 79 ? 2.929 -24.424 -5.362 1.00 90.75 79 VAL A CA 1
ATOM 613 C C . VAL A 1 79 ? 3.568 -25.775 -5.679 1.00 90.75 79 VAL A C 1
ATOM 615 O O . VAL A 1 79 ? 4.793 -25.890 -5.740 1.00 90.75 79 VAL A O 1
ATOM 618 N N . THR A 1 80 ? 2.750 -26.811 -5.857 1.00 92.19 80 THR A N 1
ATOM 619 C CA . THR A 1 80 ? 3.216 -28.129 -6.305 1.00 92.19 80 THR A CA 1
ATOM 620 C C . THR A 1 80 ? 3.661 -28.075 -7.768 1.00 92.19 80 THR A C 1
ATOM 622 O O . THR A 1 80 ? 3.370 -27.115 -8.486 1.00 92.19 80 THR A O 1
ATOM 625 N N . GLY A 1 81 ? 4.333 -29.130 -8.246 1.00 91.88 81 GLY A N 1
ATOM 626 C CA . GLY A 1 81 ? 4.721 -29.242 -9.659 1.00 91.88 81 GLY A CA 1
ATOM 627 C C . GLY A 1 81 ? 3.527 -29.216 -10.625 1.00 91.88 81 GLY A C 1
ATOM 628 O O . GLY A 1 81 ? 3.667 -28.795 -11.768 1.00 91.88 81 GLY A O 1
ATOM 629 N N . GLU A 1 82 ? 2.343 -29.607 -10.154 1.00 94.25 82 GLU A N 1
ATOM 630 C CA . GLU A 1 82 ? 1.072 -29.583 -10.887 1.00 94.25 82 GLU A CA 1
ATOM 631 C C . GLU A 1 82 ? 0.355 -28.222 -10.811 1.00 94.25 82 GLU A C 1
ATOM 633 O O . GLU A 1 82 ? -0.727 -28.063 -11.373 1.00 94.25 82 GLU A O 1
ATOM 638 N N . GLY A 1 83 ? 0.934 -27.239 -10.114 1.00 86.88 83 GLY A N 1
ATOM 639 C CA . GLY A 1 83 ? 0.367 -25.899 -9.959 1.00 86.88 83 GLY A CA 1
ATOM 640 C C . GLY A 1 83 ? -0.704 -25.779 -8.871 1.00 86.88 83 GLY A C 1
ATOM 641 O O . GLY A 1 83 ? -1.422 -24.780 -8.840 1.00 86.88 83 GLY A O 1
ATOM 642 N N . ALA A 1 84 ? -0.831 -26.763 -7.974 1.00 89.19 84 ALA A N 1
ATOM 643 C CA . ALA A 1 84 ? -1.731 -26.670 -6.826 1.00 89.19 84 ALA A CA 1
ATOM 644 C C . ALA A 1 84 ? -1.081 -25.892 -5.673 1.00 89.19 84 ALA A C 1
ATOM 646 O O . ALA A 1 84 ? 0.126 -25.971 -5.465 1.00 89.19 84 ALA A O 1
ATOM 647 N N . PHE A 1 85 ? -1.877 -25.170 -4.884 1.00 88.00 85 PHE A N 1
ATOM 648 C CA . PHE A 1 85 ? -1.392 -24.571 -3.639 1.00 88.00 85 PHE A CA 1
ATOM 649 C C . PHE A 1 85 ? -0.945 -25.667 -2.663 1.00 88.00 85 PHE A C 1
ATOM 651 O O . PHE A 1 85 ? -1.692 -26.612 -2.409 1.00 88.00 85 PHE A O 1
ATOM 658 N N . SER A 1 86 ? 0.256 -25.523 -2.107 1.00 92.25 86 SER A N 1
ATOM 659 C CA . SER A 1 86 ? 0.836 -26.484 -1.165 1.00 92.25 86 SER A CA 1
ATOM 660 C C . SER A 1 86 ? 1.056 -25.906 0.232 1.00 92.25 86 SER A C 1
ATOM 662 O O . SER A 1 86 ? 1.069 -26.673 1.192 1.00 92.25 86 SER A O 1
ATOM 664 N N . GLY A 1 87 ? 1.264 -24.596 0.369 1.00 89.75 87 GLY A N 1
ATOM 665 C CA . GLY A 1 87 ? 1.515 -23.980 1.670 1.00 89.75 87 GLY A CA 1
ATOM 666 C C . GLY A 1 87 ? 1.978 -22.530 1.589 1.00 89.75 87 GLY A C 1
ATOM 667 O O . GLY A 1 87 ? 2.256 -22.012 0.508 1.00 89.75 87 GLY A O 1
ATOM 668 N N . ILE A 1 88 ? 2.064 -21.894 2.756 1.00 90.12 88 ILE A N 1
ATOM 669 C CA . ILE A 1 88 ? 2.631 -20.555 2.960 1.00 90.12 88 ILE A CA 1
ATOM 670 C C . ILE A 1 88 ? 3.836 -20.704 3.890 1.00 90.12 88 ILE A C 1
ATOM 672 O O . ILE A 1 88 ? 3.795 -21.506 4.827 1.00 90.12 88 ILE A O 1
ATOM 676 N N . VAL A 1 89 ? 4.898 -19.954 3.618 1.00 89.19 89 VAL A N 1
ATOM 677 C CA . VAL A 1 89 ? 6.088 -19.841 4.475 1.00 89.19 89 VAL A CA 1
ATOM 678 C C . VAL A 1 89 ? 6.199 -18.427 5.038 1.00 89.19 89 VAL A C 1
ATOM 680 O O . VAL A 1 89 ? 5.435 -17.557 4.633 1.00 89.19 89 VAL A O 1
ATOM 683 N N . ASP A 1 90 ? 7.142 -18.214 5.958 1.00 85.44 90 ASP A N 1
ATOM 684 C CA . ASP A 1 90 ? 7.397 -16.904 6.576 1.00 85.44 90 ASP A CA 1
ATOM 685 C C . ASP A 1 90 ? 6.161 -16.346 7.312 1.00 85.44 90 ASP A C 1
ATOM 687 O O . ASP A 1 90 ? 5.611 -15.295 6.995 1.00 85.44 90 ASP A O 1
ATOM 691 N N . VAL A 1 91 ? 5.661 -17.137 8.271 1.00 85.81 91 VAL A N 1
ATOM 692 C CA . VAL A 1 91 ? 4.426 -16.869 9.039 1.00 85.81 91 VAL A CA 1
ATOM 693 C C . VAL A 1 91 ? 4.702 -16.450 10.487 1.00 85.81 91 VAL A C 1
ATOM 695 O O . VAL A 1 91 ? 3.804 -16.501 11.328 1.00 85.81 91 VAL A O 1
ATOM 698 N N . ASP A 1 92 ? 5.950 -16.089 10.790 1.00 86.06 92 ASP A N 1
ATOM 699 C CA . ASP A 1 92 ? 6.398 -15.785 12.153 1.00 86.06 92 ASP A CA 1
ATOM 700 C C . ASP A 1 92 ? 5.900 -14.412 12.640 1.00 86.06 92 ASP A C 1
ATOM 702 O O . ASP A 1 92 ? 5.730 -1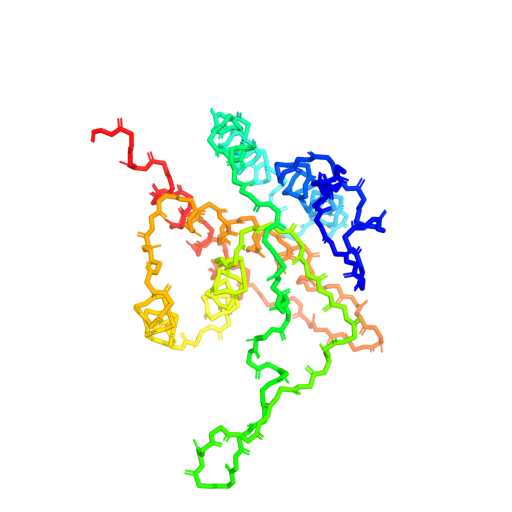4.214 13.846 1.00 86.06 92 ASP A O 1
ATOM 706 N N . ASP A 1 93 ? 5.596 -13.500 11.709 1.00 87.50 93 ASP A N 1
ATOM 707 C CA . ASP A 1 93 ? 5.027 -12.182 11.980 1.00 87.50 93 ASP A CA 1
ATOM 708 C C . ASP A 1 93 ? 3.652 -11.993 11.317 1.00 87.50 93 ASP A C 1
ATOM 710 O O . ASP A 1 93 ? 3.368 -12.446 10.205 1.00 87.50 93 ASP A O 1
ATOM 714 N N . LEU A 1 94 ? 2.772 -11.283 12.026 1.00 93.06 94 LEU A N 1
ATOM 715 C CA . LEU A 1 94 ? 1.474 -10.837 11.531 1.00 93.06 94 LEU A CA 1
ATOM 716 C C . LEU A 1 94 ? 1.490 -9.328 11.311 1.00 93.06 94 LEU A C 1
ATOM 718 O O . LEU A 1 94 ? 2.395 -8.612 11.739 1.00 93.06 94 LEU A O 1
ATOM 722 N N . CYS A 1 95 ? 0.437 -8.828 10.678 1.00 95.38 95 CYS A N 1
ATOM 723 C CA . CYS A 1 95 ? 0.072 -7.425 10.770 1.00 95.38 95 CYS A CA 1
ATOM 724 C C . CYS A 1 95 ? -1.357 -7.303 11.299 1.00 95.38 95 CYS A C 1
ATOM 726 O O . CYS A 1 95 ? -2.219 -8.125 10.988 1.00 95.38 95 CYS A O 1
ATOM 728 N N . PHE A 1 96 ? -1.587 -6.283 12.120 1.00 96.94 96 PHE A N 1
ATOM 729 C CA . PHE A 1 96 ? -2.892 -5.949 12.680 1.00 96.94 96 PHE A CA 1
ATOM 730 C C . PHE A 1 96 ? -3.412 -4.675 12.005 1.00 96.94 96 PHE A C 1
ATOM 732 O O . PHE A 1 96 ? -2.796 -3.610 12.124 1.00 96.94 96 PHE A O 1
ATOM 739 N N . GLY A 1 97 ? -4.519 -4.782 11.269 1.00 96.94 97 GLY A N 1
ATOM 740 C CA . GLY A 1 97 ? -5.083 -3.694 10.468 1.00 96.94 97 GLY A CA 1
ATOM 741 C C . GLY A 1 97 ? -6.040 -4.201 9.395 1.00 96.94 97 GLY A C 1
ATOM 742 O O . GLY A 1 97 ? -6.780 -5.152 9.626 1.00 96.94 97 GLY A O 1
ATOM 743 N N . ASP A 1 98 ? -6.012 -3.582 8.213 1.00 97.12 98 ASP A N 1
ATOM 744 C CA . ASP A 1 98 ? -6.884 -3.964 7.098 1.00 97.12 98 ASP A CA 1
ATOM 745 C C . ASP A 1 98 ? -6.337 -5.181 6.312 1.00 97.12 98 ASP A C 1
ATOM 747 O O . ASP A 1 98 ? -5.289 -5.060 5.664 1.00 97.12 98 ASP A O 1
ATOM 751 N N . PRO A 1 99 ? -7.045 -6.330 6.263 1.00 96.06 99 PRO A N 1
ATOM 752 C CA . PRO A 1 99 ? -6.611 -7.522 5.524 1.00 96.06 99 PRO A CA 1
ATOM 753 C C . PRO A 1 99 ? -6.530 -7.351 4.000 1.00 96.06 99 PRO A C 1
ATOM 755 O O . PRO A 1 99 ? -6.035 -8.244 3.311 1.00 96.06 99 PRO A O 1
ATOM 758 N N . ARG A 1 100 ? -6.984 -6.220 3.443 1.00 96.06 100 ARG A N 1
ATOM 759 C CA . ARG A 1 100 ? -6.791 -5.873 2.024 1.00 96.06 100 ARG A CA 1
ATOM 760 C C . ARG A 1 100 ? -5.347 -5.499 1.688 1.00 96.06 100 ARG A C 1
ATOM 762 O O . ARG A 1 100 ? -4.970 -5.524 0.515 1.00 96.06 100 ARG A O 1
ATOM 769 N N . TYR A 1 101 ? -4.538 -5.149 2.687 1.00 96.12 101 TYR A N 1
ATOM 770 C CA . TYR A 1 101 ? -3.191 -4.610 2.494 1.00 96.12 101 TYR A CA 1
ATOM 771 C C . TYR A 1 101 ? -2.234 -5.543 1.711 1.00 96.12 101 TYR A C 1
ATOM 773 O O . TYR A 1 101 ? -1.567 -5.058 0.795 1.00 96.12 101 TYR A O 1
ATOM 781 N N . PRO A 1 102 ? -2.199 -6.876 1.938 1.00 94.62 102 PRO A N 1
ATOM 782 C CA . PRO A 1 102 ? -1.356 -7.794 1.156 1.00 94.62 102 PRO A CA 1
ATOM 783 C C . PRO A 1 102 ? -1.763 -7.900 -0.320 1.00 94.62 102 PRO A C 1
ATOM 785 O O . PRO A 1 102 ? -0.909 -7.999 -1.207 1.00 94.62 102 PRO A O 1
ATOM 788 N N . ALA A 1 103 ? -3.067 -7.834 -0.611 1.00 95.50 103 ALA A N 1
ATOM 789 C CA . ALA A 1 103 ? -3.561 -7.812 -1.986 1.00 95.50 103 ALA A CA 1
ATOM 790 C C . ALA A 1 103 ? -3.149 -6.510 -2.699 1.00 95.50 103 ALA A C 1
ATOM 792 O O . ALA A 1 103 ? -2.793 -6.543 -3.879 1.00 95.50 103 ALA A O 1
ATOM 793 N N . ALA A 1 104 ? -3.126 -5.382 -1.978 1.00 97.00 104 ALA A N 1
ATOM 794 C CA . ALA A 1 104 ? -2.652 -4.101 -2.501 1.00 97.00 104 ALA A CA 1
ATOM 795 C C . ALA A 1 104 ? -1.137 -4.127 -2.763 1.00 97.00 104 ALA A C 1
ATOM 797 O O . ALA A 1 104 ? -0.690 -3.661 -3.809 1.00 97.00 104 ALA A O 1
ATOM 798 N N . LEU A 1 105 ? -0.348 -4.740 -1.870 1.00 95.44 105 LEU A N 1
ATOM 799 C CA . LEU A 1 105 ? 1.098 -4.917 -2.064 1.00 95.44 105 LEU A CA 1
ATOM 800 C C . LEU A 1 105 ? 1.376 -5.790 -3.290 1.00 95.44 105 LEU A C 1
ATOM 802 O O . LEU A 1 105 ? 2.224 -5.468 -4.122 1.00 95.44 105 LEU A O 1
ATOM 806 N N . THR A 1 106 ? 0.608 -6.868 -3.439 1.00 94.19 106 THR A N 1
ATOM 807 C CA . THR A 1 106 ? 0.687 -7.742 -4.609 1.00 94.19 106 THR A CA 1
ATOM 808 C C . THR A 1 106 ? 0.365 -6.973 -5.891 1.00 94.19 106 THR A C 1
ATOM 810 O O . THR A 1 106 ? 1.095 -7.097 -6.871 1.00 94.19 106 THR A O 1
ATOM 813 N N . LEU A 1 107 ? -0.680 -6.138 -5.896 1.00 96.44 107 LEU A N 1
ATOM 814 C CA . LEU A 1 107 ? -0.998 -5.298 -7.051 1.00 96.44 107 LEU A CA 1
ATOM 815 C C . LEU A 1 107 ? 0.125 -4.310 -7.370 1.00 96.44 107 LEU A C 1
ATOM 817 O O . LEU A 1 107 ? 0.522 -4.215 -8.529 1.00 96.44 107 LEU A O 1
ATOM 821 N N . ALA A 1 108 ? 0.651 -3.616 -6.360 1.00 95.94 108 ALA A N 1
ATOM 822 C CA . ALA A 1 108 ? 1.756 -2.676 -6.513 1.00 95.94 108 ALA A CA 1
ATOM 823 C C . ALA A 1 108 ? 2.968 -3.350 -7.178 1.00 95.94 108 ALA A C 1
ATOM 825 O O . ALA A 1 108 ? 3.484 -2.847 -8.176 1.00 95.94 108 ALA A O 1
ATOM 826 N N . ALA A 1 109 ? 3.364 -4.534 -6.698 1.00 93.06 109 ALA A N 1
ATOM 827 C CA . ALA A 1 109 ? 4.470 -5.297 -7.269 1.00 93.06 109 ALA A CA 1
ATOM 828 C C . ALA A 1 109 ? 4.190 -5.753 -8.712 1.00 93.06 109 A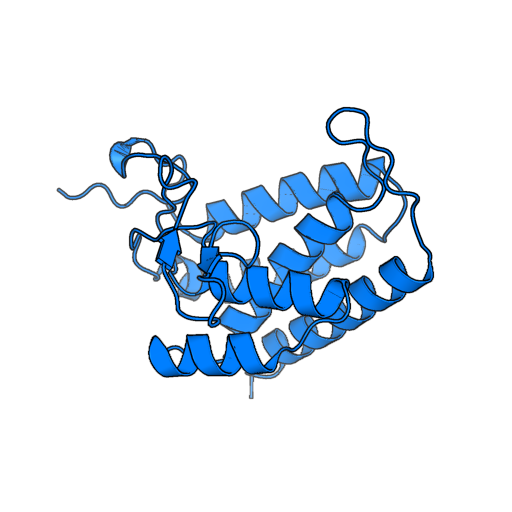LA A C 1
ATOM 830 O O . ALA A 1 109 ? 5.043 -5.602 -9.586 1.00 93.06 109 ALA A O 1
ATOM 831 N N . LEU A 1 110 ? 2.990 -6.275 -8.992 1.00 93.69 110 LEU A N 1
ATOM 832 C CA . LEU A 1 110 ? 2.615 -6.701 -10.344 1.00 93.69 110 LEU A CA 1
ATOM 833 C C . LEU A 1 110 ? 2.583 -5.520 -11.322 1.00 93.69 110 LEU A C 1
ATOM 835 O O . LEU A 1 110 ? 3.020 -5.669 -12.459 1.00 93.69 110 LEU A O 1
ATOM 839 N N . MET A 1 111 ? 2.119 -4.344 -10.898 1.00 94.69 111 MET A N 1
ATOM 840 C CA . MET A 1 111 ? 2.135 -3.144 -11.736 1.00 94.69 111 MET A CA 1
ATOM 841 C C . MET A 1 111 ? 3.554 -2.613 -11.960 1.00 94.69 111 MET A C 1
ATOM 843 O O . MET A 1 111 ? 3.877 -2.228 -13.079 1.00 94.69 111 MET A O 1
ATOM 847 N N . ALA A 1 112 ? 4.407 -2.631 -10.933 1.00 91.62 112 ALA A N 1
ATOM 848 C CA . ALA A 1 112 ? 5.788 -2.163 -11.029 1.00 91.62 112 ALA A CA 1
ATOM 849 C C . ALA A 1 112 ? 6.660 -3.043 -11.943 1.00 91.62 112 ALA A C 1
ATOM 851 O O . ALA A 1 112 ? 7.516 -2.524 -12.657 1.00 91.62 112 ALA A O 1
ATOM 852 N N . TYR A 1 113 ? 6.438 -4.361 -11.930 1.00 88.75 113 TYR A N 1
ATOM 853 C CA . TYR A 1 113 ? 7.309 -5.337 -12.598 1.00 88.75 113 TYR A CA 1
ATOM 854 C C . TYR A 1 113 ? 6.650 -6.088 -13.770 1.00 88.75 113 TYR A C 1
ATOM 856 O O . TYR A 1 113 ? 7.251 -7.009 -14.319 1.00 88.75 113 TYR A O 1
ATOM 864 N N . GLY A 1 114 ? 5.439 -5.703 -14.188 1.00 85.56 114 GLY A N 1
ATOM 865 C CA . GLY A 1 114 ? 4.801 -6.219 -15.409 1.00 85.56 114 GLY A CA 1
ATOM 866 C C . GLY A 1 114 ? 4.138 -7.597 -15.275 1.00 85.56 114 GLY A C 1
ATOM 867 O O . GLY A 1 114 ? 4.239 -8.425 -16.179 1.00 85.56 114 GLY A O 1
ATOM 868 N N . GLY A 1 115 ? 3.457 -7.856 -14.158 1.00 87.00 115 GLY A N 1
ATOM 869 C CA . GLY A 1 115 ? 2.741 -9.104 -13.884 1.00 87.00 115 GLY A CA 1
ATOM 870 C C . GLY A 1 115 ? 1.214 -9.048 -14.100 1.00 87.00 115 GLY A C 1
ATOM 871 O O . GLY A 1 115 ? 0.630 -7.978 -14.284 1.00 87.00 115 GLY A O 1
ATOM 872 N N . PRO A 1 116 ? 0.525 -10.206 -14.066 1.00 87.94 116 PRO A N 1
ATOM 873 C CA . PRO A 1 116 ? -0.909 -10.296 -14.348 1.00 87.94 116 PRO A CA 1
ATOM 874 C C . PRO A 1 116 ? -1.785 -9.809 -13.180 1.00 87.94 116 PRO A C 1
ATOM 876 O O . PRO A 1 116 ? -2.001 -10.521 -12.199 1.00 87.94 116 PRO A O 1
ATOM 879 N N . ALA A 1 117 ? -2.394 -8.628 -13.322 1.00 88.12 117 ALA A N 1
ATOM 880 C CA . ALA A 1 117 ? -3.287 -8.048 -12.309 1.00 88.12 117 ALA A CA 1
ATOM 881 C C . ALA A 1 117 ? -4.576 -8.863 -12.046 1.00 88.12 117 ALA A C 1
ATOM 883 O O . ALA A 1 117 ? -5.204 -8.704 -10.999 1.00 88.12 117 ALA A O 1
ATOM 884 N N . SER A 1 118 ? -4.962 -9.777 -12.948 1.00 90.19 118 SER A N 1
ATOM 885 C CA . SER A 1 118 ? -6.147 -10.637 -12.781 1.00 90.19 118 SER A CA 1
ATOM 886 C C . SER A 1 118 ? -6.084 -11.526 -11.535 1.00 90.19 118 SER A C 1
ATOM 888 O O . SER A 1 118 ? -7.131 -11.900 -11.005 1.00 90.19 118 SER A O 1
ATOM 890 N N . TYR A 1 119 ? -4.875 -11.842 -11.053 1.00 87.12 119 TYR A N 1
ATOM 891 C CA . TYR A 1 119 ? -4.670 -12.558 -9.793 1.00 87.12 119 TYR A CA 1
ATOM 892 C C . TYR A 1 119 ? -5.255 -11.785 -8.602 1.00 87.12 119 TYR A C 1
ATOM 894 O O . TYR A 1 119 ? -6.011 -12.340 -7.807 1.00 87.12 119 TYR A O 1
ATOM 902 N N . VAL A 1 120 ? -5.001 -10.477 -8.538 1.00 93.88 120 VAL A N 1
ATOM 903 C CA . VAL A 1 120 ? -5.508 -9.602 -7.472 1.00 93.88 120 VAL A CA 1
ATOM 904 C C . VAL A 1 120 ? -7.028 -9.489 -7.543 1.00 93.88 120 VAL A C 1
ATOM 906 O O . VAL A 1 120 ? -7.702 -9.599 -6.523 1.00 93.88 120 VAL A O 1
ATOM 909 N N . SER A 1 121 ? -7.599 -9.358 -8.745 1.00 93.00 121 SER A N 1
ATOM 910 C CA . SER A 1 121 ? -9.059 -9.334 -8.908 1.00 93.00 121 SER A CA 1
ATOM 911 C C . SER A 1 121 ? -9.724 -10.631 -8.431 1.00 93.00 121 SER A C 1
ATOM 913 O O . SER A 1 121 ? -10.836 -10.603 -7.903 1.00 93.00 121 SER A O 1
ATOM 915 N N . ALA A 1 122 ? -9.071 -11.782 -8.622 1.00 92.19 122 ALA A N 1
ATOM 916 C CA . ALA A 1 122 ? -9.552 -13.056 -8.098 1.00 92.19 122 ALA A CA 1
ATOM 917 C C . ALA A 1 122 ? -9.454 -13.118 -6.567 1.00 92.19 122 ALA A C 1
ATOM 919 O O . ALA A 1 122 ? -10.423 -13.537 -5.933 1.00 92.19 122 ALA A O 1
ATOM 920 N N . TRP A 1 123 ? -8.343 -12.649 -5.990 1.00 92.38 123 TRP A N 1
ATOM 921 C CA . TRP A 1 123 ? -8.157 -12.559 -4.541 1.00 92.38 123 TRP A CA 1
ATOM 922 C C . TRP A 1 123 ? -9.245 -11.696 -3.900 1.00 92.38 123 TRP A C 1
ATOM 924 O O . TRP A 1 123 ? -9.990 -12.200 -3.061 1.00 92.38 123 TRP A O 1
ATOM 934 N N . LEU A 1 124 ? -9.404 -10.441 -4.331 1.00 95.75 124 LEU A N 1
ATOM 935 C CA . LEU A 1 124 ? -10.398 -9.524 -3.763 1.00 95.75 124 LEU A CA 1
ATOM 936 C C . LEU A 1 124 ? -11.806 -10.129 -3.790 1.00 95.75 124 LEU A C 1
ATOM 938 O O . LEU A 1 124 ? -12.489 -10.157 -2.770 1.00 95.75 124 LEU A O 1
ATOM 942 N N . ARG A 1 125 ? -12.200 -10.722 -4.924 1.00 95.50 125 ARG A N 1
ATOM 943 C CA . ARG A 1 125 ? -13.492 -11.406 -5.061 1.00 95.50 125 ARG A CA 1
ATOM 944 C C . ARG A 1 125 ? -13.651 -12.577 -4.091 1.00 95.50 125 ARG A C 1
ATOM 946 O O . ARG A 1 125 ? -14.732 -12.738 -3.536 1.00 95.50 125 ARG A O 1
ATOM 953 N N . HIS A 1 126 ? -12.618 -13.396 -3.896 1.00 93.94 126 HIS A N 1
ATOM 954 C CA . HIS A 1 126 ? -12.686 -14.532 -2.974 1.00 93.94 126 HIS A CA 1
ATOM 955 C C . HIS A 1 126 ? -12.746 -14.086 -1.506 1.00 93.94 126 HIS A C 1
ATOM 957 O O . HIS A 1 126 ? -13.455 -14.692 -0.711 1.00 93.94 126 HIS A O 1
ATOM 963 N N . ALA A 1 127 ? -12.055 -12.996 -1.167 1.00 93.50 127 ALA A N 1
ATOM 964 C CA . ALA A 1 127 ? -12.070 -12.396 0.164 1.00 93.50 127 ALA A CA 1
ATOM 965 C C . ALA A 1 127 ? -13.315 -11.524 0.436 1.00 93.50 127 ALA A C 1
ATOM 967 O O . ALA A 1 127 ? -13.482 -11.021 1.544 1.00 93.50 127 ALA A O 1
ATOM 968 N N . GLY A 1 128 ? -14.188 -11.318 -0.559 1.00 96.31 128 GLY A N 1
ATOM 969 C CA . GLY A 1 128 ? -15.341 -10.422 -0.439 1.00 96.31 128 GLY A CA 1
ATOM 970 C C . GLY A 1 128 ? -14.955 -8.944 -0.308 1.00 96.31 128 GLY A C 1
ATOM 971 O O . GLY A 1 128 ? -15.721 -8.150 0.232 1.00 96.31 128 GLY A O 1
ATOM 972 N N . HIS A 1 129 ? -13.766 -8.568 -0.778 1.00 95.75 129 HIS A N 1
ATOM 973 C CA . HIS A 1 129 ? -13.256 -7.204 -0.742 1.00 95.75 129 HIS A CA 1
ATOM 974 C C . HIS A 1 129 ? -13.522 -6.474 -2.059 1.00 95.75 129 HIS A C 1
ATOM 976 O O . HIS A 1 129 ? -13.470 -7.061 -3.142 1.00 95.75 129 HIS A O 1
ATOM 982 N N . ALA A 1 130 ? -13.793 -5.174 -1.960 1.00 94.62 130 ALA A N 1
ATOM 983 C CA . ALA A 1 130 ? -13.968 -4.305 -3.112 1.00 94.62 130 ALA A CA 1
ATOM 984 C C . ALA A 1 130 ? -12.628 -3.718 -3.575 1.00 94.62 130 ALA A C 1
ATOM 986 O O . ALA A 1 130 ? -11.739 -3.438 -2.772 1.00 94.62 130 ALA A O 1
ATOM 987 N N . ASP A 1 131 ? -12.524 -3.497 -4.882 1.00 96.06 131 ASP A N 1
ATOM 988 C CA . ASP A 1 131 ? -11.504 -2.647 -5.494 1.00 96.06 131 ASP A CA 1
ATOM 989 C C . ASP A 1 131 ? -11.989 -1.188 -5.430 1.00 96.06 131 ASP A C 1
ATOM 991 O O . ASP A 1 131 ? -12.536 -0.650 -6.393 1.00 96.06 131 ASP A O 1
ATOM 995 N N . ASP A 1 132 ? -11.915 -0.607 -4.232 1.00 96.69 132 ASP A N 1
ATOM 996 C CA . ASP A 1 132 ? -12.434 0.720 -3.902 1.00 96.69 132 ASP A CA 1
ATOM 997 C C . ASP A 1 132 ? -11.314 1.761 -3.726 1.00 96.69 132 ASP A C 1
ATOM 999 O O . ASP A 1 132 ? -10.125 1.485 -3.909 1.00 96.69 132 ASP A O 1
ATOM 1003 N N . TRP A 1 133 ? -11.696 2.989 -3.361 1.00 97.00 133 TRP A N 1
ATOM 1004 C CA . TRP A 1 133 ? -10.745 4.084 -3.159 1.00 97.00 133 TRP A CA 1
ATOM 1005 C C . TRP A 1 133 ? -9.656 3.741 -2.137 1.00 97.00 133 TRP A C 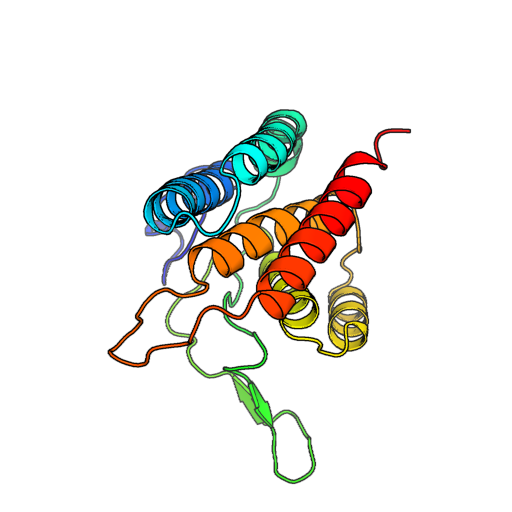1
ATOM 1007 O O . TRP A 1 133 ? -8.514 4.171 -2.289 1.00 97.00 133 TRP A O 1
ATOM 1017 N N . LEU A 1 134 ? -9.993 2.963 -1.106 1.00 97.81 134 LEU A N 1
ATOM 1018 C CA . LEU A 1 134 ? -9.089 2.641 -0.013 1.00 97.81 134 LEU A CA 1
ATOM 1019 C C . LEU A 1 134 ? -8.081 1.580 -0.442 1.00 97.81 134 LEU A C 1
ATOM 1021 O O . LEU A 1 134 ? -6.885 1.730 -0.195 1.00 97.81 134 LEU A O 1
ATOM 1025 N N . PHE A 1 135 ? -8.535 0.561 -1.172 1.00 98.12 135 PHE A N 1
ATOM 1026 C CA . PHE A 1 135 ? -7.646 -0.406 -1.806 1.00 98.12 135 PHE A CA 1
ATOM 1027 C C . PHE A 1 135 ? -6.656 0.269 -2.772 1.00 98.12 135 PHE A C 1
ATOM 1029 O O . PHE A 1 135 ? -5.454 -0.029 -2.771 1.00 98.12 135 PHE A O 1
ATOM 1036 N N . ARG A 1 136 ? -7.136 1.238 -3.560 1.00 98.12 136 ARG A N 1
ATOM 1037 C CA . ARG A 1 136 ? -6.295 2.032 -4.468 1.00 98.12 136 ARG A CA 1
ATOM 1038 C C . ARG A 1 136 ? -5.315 2.927 -3.718 1.00 98.12 136 ARG A C 1
ATOM 1040 O O . ARG A 1 136 ? -4.145 2.974 -4.088 1.00 98.12 136 ARG A O 1
ATOM 1047 N N . LEU A 1 137 ? -5.737 3.535 -2.611 1.00 98.50 137 LEU A N 1
ATOM 1048 C CA . LEU A 1 137 ? -4.856 4.317 -1.746 1.00 98.50 137 LEU A CA 1
ATOM 1049 C C . LEU A 1 137 ? -3.753 3.457 -1.109 1.00 98.50 137 LEU A C 1
ATOM 1051 O O . LEU A 1 137 ? -2.594 3.869 -1.105 1.00 98.50 137 LEU A O 1
ATOM 1055 N N . TYR A 1 138 ? -4.070 2.249 -0.628 1.00 98.50 138 TYR A N 1
ATOM 1056 C CA . TYR A 1 138 ? -3.054 1.304 -0.143 1.00 98.50 138 TYR A CA 1
ATOM 1057 C C . TYR A 1 138 ? -2.055 0.937 -1.231 1.00 98.50 138 TYR A C 1
ATOM 1059 O O . TYR A 1 138 ? -0.852 0.925 -0.979 1.00 98.50 138 TYR A O 1
ATOM 1067 N N . THR A 1 139 ? -2.542 0.696 -2.449 1.00 98.38 139 THR A N 1
ATOM 1068 C CA . THR A 1 139 ? -1.678 0.398 -3.595 1.00 98.38 139 THR A CA 1
ATOM 1069 C C . THR A 1 139 ? -0.709 1.556 -3.858 1.00 98.38 139 THR A C 1
ATOM 1071 O O . THR A 1 139 ? 0.477 1.313 -4.061 1.00 98.38 139 THR A O 1
ATOM 1074 N N . SER A 1 140 ? -1.163 2.811 -3.766 1.00 98.62 140 SER A N 1
ATOM 1075 C CA . SER A 1 140 ? -0.304 3.998 -3.898 1.00 98.62 140 SER A CA 1
ATOM 1076 C C . SER A 1 140 ? 0.746 4.119 -2.787 1.00 98.62 140 SER A C 1
ATOM 1078 O O . SER A 1 140 ? 1.906 4.404 -3.078 1.00 98.62 140 SER A O 1
ATOM 1080 N N . VAL A 1 141 ? 0.380 3.864 -1.523 1.00 98.62 141 VAL A N 1
ATOM 1081 C CA . VAL A 1 141 ? 1.338 3.840 -0.396 1.00 98.62 141 VAL A CA 1
ATOM 1082 C C . VAL A 1 141 ? 2.428 2.791 -0.638 1.00 98.62 141 VAL A C 1
ATOM 1084 O O . VAL A 1 141 ? 3.611 3.072 -0.479 1.00 98.62 141 VAL A O 1
ATOM 1087 N N . LEU A 1 142 ? 2.042 1.594 -1.074 1.00 97.88 142 LEU A N 1
ATOM 1088 C CA . LEU A 1 142 ? 2.963 0.475 -1.279 1.00 97.88 142 LEU A CA 1
ATOM 1089 C C . LEU A 1 142 ? 3.818 0.628 -2.544 1.00 97.88 142 LEU A C 1
ATOM 1091 O O . LEU A 1 142 ? 4.963 0.185 -2.563 1.00 97.88 142 LEU A O 1
ATOM 1095 N N . LEU A 1 143 ? 3.311 1.305 -3.578 1.00 97.94 143 LEU A N 1
ATOM 1096 C CA . LEU A 1 143 ? 4.121 1.713 -4.727 1.00 97.94 143 LEU A CA 1
ATOM 1097 C C . LEU A 1 143 ? 5.238 2.673 -4.307 1.00 97.94 143 LEU A C 1
ATOM 1099 O O . LEU A 1 143 ? 6.359 2.509 -4.778 1.00 97.94 143 LEU A O 1
ATOM 1103 N N . LEU A 1 144 ? 4.979 3.614 -3.390 1.00 98.12 144 LEU A N 1
ATOM 1104 C CA . LEU A 1 144 ? 6.030 4.484 -2.851 1.00 98.12 144 LEU A CA 1
ATOM 1105 C C . LEU A 1 144 ? 7.097 3.700 -2.075 1.00 98.12 144 LEU A C 1
ATOM 1107 O O . LEU A 1 144 ? 8.274 4.025 -2.209 1.00 98.12 144 LEU A O 1
ATOM 1111 N N . ASP A 1 145 ? 6.722 2.657 -1.330 1.00 95.56 145 ASP A N 1
ATOM 1112 C CA . ASP A 1 145 ? 7.679 1.777 -0.635 1.00 95.56 145 ASP A CA 1
ATOM 1113 C C . ASP A 1 145 ? 8.546 1.002 -1.649 1.00 95.56 145 ASP A C 1
ATOM 1115 O O . ASP A 1 145 ? 9.766 0.950 -1.512 1.00 95.56 145 ASP A O 1
ATOM 1119 N N . LEU A 1 146 ? 7.956 0.495 -2.741 1.00 94.06 146 LEU A N 1
ATOM 1120 C CA . LEU A 1 146 ? 8.709 -0.148 -3.829 1.00 94.06 146 LEU A CA 1
ATOM 1121 C C . LEU A 1 146 ? 9.636 0.835 -4.561 1.00 94.06 146 LEU A C 1
ATOM 1123 O O . LEU A 1 146 ? 10.785 0.502 -4.850 1.00 94.06 146 LEU A O 1
ATOM 1127 N N . MET A 1 147 ? 9.166 2.051 -4.845 1.00 95.06 147 MET A N 1
ATOM 1128 C CA . MET A 1 147 ? 9.978 3.117 -5.446 1.00 95.06 147 MET A CA 1
ATOM 1129 C C . MET A 1 147 ? 11.134 3.518 -4.527 1.00 95.06 147 MET A C 1
ATOM 1131 O O . MET A 1 147 ? 12.250 3.731 -4.992 1.00 95.06 147 MET A O 1
ATOM 1135 N N . ALA A 1 148 ? 10.884 3.580 -3.220 1.00 93.31 148 ALA A N 1
ATOM 1136 C CA . ALA A 1 148 ? 11.884 3.851 -2.199 1.00 93.31 148 ALA A CA 1
ATOM 1137 C C . ALA A 1 148 ? 12.962 2.762 -2.106 1.00 93.31 148 ALA A C 1
ATOM 1139 O O . ALA A 1 148 ? 14.077 3.051 -1.678 1.00 93.31 148 ALA A O 1
ATOM 1140 N N . GLU A 1 149 ? 12.642 1.523 -2.477 1.00 89.25 149 GLU A N 1
ATOM 1141 C CA . GLU A 1 149 ? 13.572 0.390 -2.489 1.00 89.25 149 GLU A CA 1
ATOM 1142 C C . GLU A 1 149 ? 14.284 0.198 -3.833 1.00 89.25 149 GLU A C 1
ATOM 1144 O O . GLU A 1 149 ? 15.346 -0.428 -3.884 1.00 89.25 149 GLU A O 1
ATOM 1149 N N . HIS A 1 150 ? 13.751 0.765 -4.917 1.00 85.44 150 HIS A N 1
ATOM 1150 C CA . HIS A 1 150 ? 14.327 0.639 -6.251 1.00 85.44 150 HIS A CA 1
ATOM 1151 C C . HIS A 1 150 ? 15.721 1.266 -6.334 1.00 85.44 150 HIS A C 1
ATOM 1153 O O . HIS A 1 150 ? 15.921 2.437 -6.020 1.00 85.44 150 HIS A O 1
ATOM 1159 N N . GLY A 1 151 ? 16.694 0.491 -6.811 1.00 72.69 151 GLY A N 1
ATOM 1160 C CA . GLY A 1 151 ? 18.085 0.933 -6.910 1.00 72.69 151 GLY A CA 1
ATOM 1161 C C . GLY A 1 151 ? 18.844 0.968 -5.578 1.00 72.69 151 GLY A C 1
ATOM 1162 O O . GLY A 1 151 ? 20.024 1.316 -5.588 1.00 72.69 151 GLY A O 1
ATOM 1163 N N . ASN A 1 152 ? 18.222 0.581 -4.455 1.00 70.25 152 ASN A N 1
ATOM 1164 C CA . ASN A 1 152 ? 18.949 0.370 -3.206 1.00 70.25 152 ASN A CA 1
ATOM 1165 C C . ASN A 1 152 ? 19.696 -0.963 -3.223 1.00 70.25 152 ASN A C 1
ATOM 1167 O O . ASN A 1 152 ? 19.247 -1.967 -3.779 1.00 70.25 152 ASN A O 1
ATOM 1171 N N . ILE A 1 153 ? 20.835 -0.972 -2.538 1.00 59.94 153 ILE A N 1
ATOM 1172 C CA . ILE A 1 153 ? 21.617 -2.180 -2.302 1.00 59.94 153 ILE A CA 1
ATOM 1173 C C . ILE A 1 153 ? 21.010 -2.898 -1.099 1.00 59.94 153 ILE A C 1
ATOM 1175 O O . ILE A 1 153 ? 21.128 -2.432 0.034 1.00 59.94 153 ILE A O 1
ATOM 1179 N N . PHE A 1 154 ? 20.403 -4.058 -1.334 1.00 55.62 154 PHE A N 1
ATOM 1180 C CA . PHE A 1 154 ? 19.993 -4.970 -0.269 1.00 55.62 154 PHE A CA 1
ATOM 1181 C C . PHE A 1 154 ? 20.894 -6.207 -0.291 1.00 55.62 154 PHE A C 1
ATOM 1183 O O . PHE A 1 154 ? 21.043 -6.866 -1.318 1.00 55.62 154 PHE A O 1
ATOM 1190 N N . ASN A 1 155 ? 21.526 -6.516 0.847 1.00 48.84 155 ASN A N 1
ATOM 1191 C CA . ASN A 1 155 ? 22.373 -7.703 1.041 1.00 48.84 155 ASN A CA 1
ATOM 1192 C C . ASN A 1 155 ? 23.496 -7.896 -0.004 1.00 48.84 155 ASN A C 1
ATOM 1194 O O . ASN A 1 155 ? 23.869 -9.026 -0.306 1.00 48.84 155 ASN A O 1
ATOM 1198 N N . GLY A 1 156 ? 24.045 -6.810 -0.560 1.00 53.16 156 GLY A N 1
ATOM 1199 C CA . GLY A 1 156 ? 25.147 -6.870 -1.531 1.00 53.16 156 GLY A CA 1
ATOM 1200 C C . GLY A 1 156 ? 24.746 -7.256 -2.961 1.00 53.16 156 GLY A C 1
ATOM 1201 O O . GLY A 1 156 ? 25.619 -7.329 -3.820 1.00 53.16 156 GLY A O 1
ATOM 1202 N N . ASN A 1 157 ? 23.452 -7.453 -3.238 1.00 50.78 157 ASN A N 1
ATOM 1203 C CA . ASN A 1 157 ? 22.941 -7.584 -4.599 1.00 50.78 157 ASN A CA 1
ATOM 1204 C C . ASN A 1 157 ? 22.545 -6.198 -5.119 1.00 50.78 157 ASN A C 1
ATOM 1206 O O . ASN A 1 157 ? 21.568 -5.601 -4.665 1.00 50.78 157 ASN A O 1
ATOM 1210 N N . GLU A 1 158 ? 23.311 -5.676 -6.074 1.00 55.44 158 GLU A N 1
ATOM 1211 C CA . GLU A 1 158 ? 22.928 -4.480 -6.819 1.00 55.44 158 GLU A CA 1
ATOM 1212 C C . GLU A 1 158 ? 21.789 -4.840 -7.777 1.00 55.44 158 GLU A C 1
ATOM 1214 O O . GLU A 1 158 ? 21.954 -5.685 -8.655 1.00 55.44 158 GLU A O 1
ATOM 1219 N N . THR A 1 159 ? 20.631 -4.194 -7.628 1.00 60.88 159 THR A N 1
ATOM 1220 C CA . THR A 1 159 ? 19.657 -4.119 -8.723 1.00 60.88 159 THR A CA 1
ATOM 1221 C C . THR A 1 159 ? 19.898 -2.789 -9.430 1.00 60.88 159 THR A C 1
ATOM 1223 O O . THR A 1 159 ? 19.584 -1.745 -8.852 1.00 60.88 159 THR A O 1
ATOM 1226 N N . PRO A 1 160 ? 20.490 -2.776 -10.639 1.00 68.88 160 PRO A N 1
ATOM 1227 C CA . PRO A 1 160 ? 20.721 -1.539 -11.369 1.00 68.88 160 PRO A CA 1
ATOM 1228 C C . PRO A 1 160 ? 19.407 -0.784 -11.566 1.00 68.88 160 PRO A C 1
ATOM 1230 O O . PRO A 1 160 ? 18.385 -1.369 -11.928 1.00 68.88 160 PRO A O 1
ATOM 1233 N N . SER A 1 161 ? 19.429 0.527 -11.340 1.00 80.50 161 SER A N 1
ATOM 1234 C CA . SER A 1 161 ? 18.243 1.354 -11.537 1.00 80.50 161 SER A CA 1
ATOM 1235 C C . SER A 1 161 ? 17.908 1.466 -13.028 1.00 80.50 161 SER A C 1
ATOM 1237 O O . SER A 1 161 ? 18.571 2.194 -13.766 1.00 80.50 161 SER A O 1
ATOM 1239 N N . ASP A 1 162 ? 16.851 0.783 -13.467 1.00 87.38 162 ASP A N 1
ATOM 1240 C CA . ASP A 1 162 ? 16.355 0.850 -14.847 1.00 87.38 162 ASP A CA 1
ATOM 1241 C C . ASP A 1 162 ? 15.358 2.021 -15.028 1.00 87.38 162 ASP A C 1
ATOM 1243 O O . ASP A 1 162 ? 14.322 2.047 -14.351 1.00 87.38 162 ASP A O 1
ATOM 1247 N N . PRO A 1 163 ? 15.621 2.995 -15.927 1.00 89.81 163 PRO A N 1
ATOM 1248 C CA . PRO A 1 163 ? 14.692 4.087 -16.225 1.00 89.81 163 PRO A CA 1
ATOM 1249 C C . PRO A 1 163 ? 13.297 3.645 -16.684 1.00 89.81 163 PRO A C 1
ATOM 1251 O O . PRO A 1 163 ? 12.321 4.317 -16.354 1.00 89.81 163 PRO A O 1
ATOM 1254 N N . ALA A 1 164 ? 13.180 2.538 -17.422 1.00 90.88 164 ALA A N 1
ATOM 1255 C CA . ALA A 1 164 ? 11.891 2.033 -17.891 1.00 90.88 164 ALA A CA 1
ATOM 1256 C C . ALA A 1 164 ? 11.047 1.498 -16.725 1.00 90.88 164 ALA A C 1
ATOM 1258 O O . ALA A 1 164 ? 9.841 1.753 -16.654 1.00 90.88 164 ALA A O 1
ATOM 1259 N N . VAL A 1 165 ? 11.690 0.825 -15.766 1.00 91.19 165 VAL A N 1
ATOM 1260 C CA . VAL A 1 165 ? 11.038 0.374 -14.528 1.00 91.19 165 VAL A CA 1
ATOM 1261 C C . VAL A 1 165 ? 10.590 1.577 -13.699 1.00 91.19 165 VAL A C 1
ATOM 1263 O O . VAL A 1 165 ? 9.442 1.617 -13.261 1.00 91.19 165 VAL A O 1
ATOM 1266 N N . ARG A 1 166 ? 11.432 2.614 -13.566 1.00 93.75 166 ARG A N 1
ATOM 1267 C CA . ARG A 1 166 ? 11.048 3.854 -12.864 1.00 93.75 166 ARG A CA 1
ATOM 1268 C C . ARG A 1 166 ? 9.826 4.527 -13.495 1.00 93.75 166 ARG A C 1
ATOM 1270 O O . ARG A 1 166 ? 8.903 4.900 -12.777 1.00 93.75 166 ARG A O 1
ATOM 1277 N N . ALA A 1 167 ? 9.793 4.643 -14.823 1.00 94.81 167 ALA A N 1
ATOM 1278 C CA . ALA A 1 167 ? 8.647 5.205 -15.537 1.00 94.81 167 ALA A CA 1
ATOM 1279 C C . ALA A 1 167 ? 7.369 4.373 -15.323 1.00 94.81 167 ALA A C 1
ATOM 1281 O O . ALA A 1 167 ? 6.296 4.930 -15.106 1.00 94.81 167 ALA A O 1
ATOM 1282 N N . THR A 1 168 ? 7.492 3.042 -15.321 1.00 95.56 168 THR A N 1
ATOM 1283 C CA . THR A 1 168 ? 6.374 2.123 -15.054 1.00 95.56 168 THR A CA 1
ATOM 1284 C C . THR A 1 168 ? 5.824 2.309 -13.638 1.00 95.56 168 THR A C 1
ATOM 1286 O O . THR A 1 168 ? 4.614 2.449 -13.468 1.00 95.56 168 THR A O 1
ATOM 1289 N N . MET A 1 169 ? 6.697 2.375 -12.626 1.00 96.38 169 MET A N 1
ATOM 1290 C CA . MET A 1 169 ? 6.303 2.620 -11.233 1.00 96.38 169 MET A CA 1
ATOM 1291 C C . MET A 1 169 ? 5.581 3.961 -11.067 1.00 96.38 169 MET A C 1
ATOM 1293 O O . MET A 1 169 ? 4.550 4.023 -10.400 1.00 96.38 169 MET A O 1
ATOM 1297 N N . GLN A 1 170 ? 6.081 5.021 -11.709 1.00 97.38 170 GLN A N 1
ATOM 1298 C CA . GLN A 1 170 ? 5.455 6.339 -11.640 1.00 97.38 170 GLN A CA 1
ATOM 1299 C C . GLN A 1 170 ? 4.062 6.346 -12.290 1.00 97.38 170 GLN A C 1
ATOM 1301 O O . GLN A 1 170 ? 3.108 6.808 -11.669 1.00 97.38 170 GLN A O 1
ATOM 1306 N N . LEU A 1 171 ? 3.910 5.764 -13.485 1.00 97.25 171 LEU A N 1
ATOM 1307 C CA . LEU A 1 171 ? 2.602 5.639 -14.142 1.00 97.25 171 LEU A CA 1
ATOM 1308 C C . LEU A 1 171 ? 1.616 4.811 -13.306 1.00 97.25 171 LEU A C 1
ATOM 1310 O O . LEU A 1 171 ? 0.434 5.146 -13.218 1.00 97.25 171 LEU A O 1
ATOM 1314 N N . ALA A 1 172 ? 2.093 3.739 -12.669 1.00 97.69 172 ALA A N 1
ATOM 1315 C CA . ALA A 1 172 ? 1.279 2.928 -11.772 1.00 97.69 172 ALA A CA 1
ATOM 1316 C C . ALA A 1 172 ? 0.803 3.726 -10.548 1.00 97.69 172 ALA A C 1
ATOM 1318 O O . ALA A 1 172 ? -0.351 3.577 -10.135 1.00 97.69 172 ALA A O 1
ATOM 1319 N N . LEU A 1 173 ? 1.669 4.572 -9.981 1.00 98.38 173 LEU A N 1
ATOM 1320 C CA . LEU A 1 173 ? 1.331 5.427 -8.847 1.00 98.38 173 LEU A CA 1
ATOM 1321 C C . LEU A 1 173 ? 0.287 6.473 -9.241 1.00 98.38 173 LEU A C 1
ATOM 1323 O O . LEU A 1 173 ? -0.740 6.582 -8.575 1.00 98.38 173 LEU A O 1
ATOM 1327 N N . GLU A 1 174 ? 0.520 7.193 -10.339 1.00 97.69 174 GLU A N 1
ATOM 1328 C CA . GLU A 1 174 ? -0.396 8.215 -10.856 1.00 97.69 174 GLU A CA 1
ATOM 1329 C C . GLU A 1 174 ? -1.787 7.626 -11.126 1.00 97.69 174 GLU A C 1
ATOM 1331 O O . GLU A 1 174 ? -2.794 8.186 -10.693 1.00 97.69 174 GLU A O 1
ATOM 1336 N N . TYR A 1 175 ? -1.847 6.449 -11.758 1.00 97.12 175 TYR A N 1
ATOM 1337 C CA . TYR A 1 175 ? -3.099 5.743 -12.024 1.00 97.12 175 TYR A CA 1
ATOM 1338 C C . TYR A 1 175 ? -3.862 5.368 -10.745 1.00 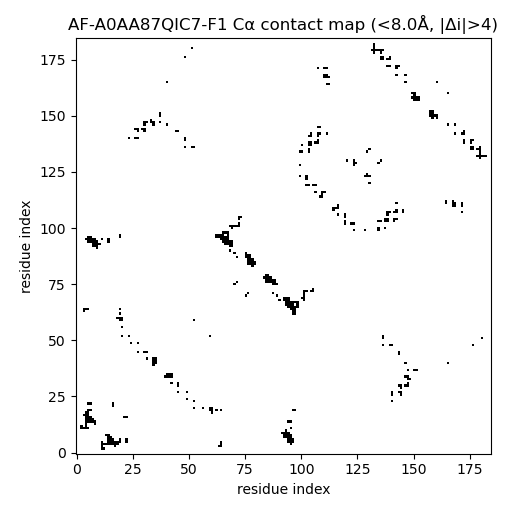97.12 175 TYR A C 1
ATOM 1340 O O . TYR A 1 175 ? -5.064 5.610 -10.647 1.00 97.12 175 TYR A O 1
ATOM 1348 N N . ASN A 1 176 ? -3.194 4.771 -9.750 1.00 97.81 176 ASN A N 1
ATOM 1349 C CA . ASN A 1 176 ? -3.878 4.360 -8.519 1.00 97.81 176 ASN A CA 1
ATOM 1350 C C . ASN A 1 176 ? -4.287 5.554 -7.659 1.00 97.81 176 ASN A C 1
ATOM 1352 O O . ASN A 1 176 ? -5.356 5.524 -7.051 1.00 97.81 176 ASN A O 1
ATOM 1356 N N . LEU A 1 177 ? -3.473 6.610 -7.628 1.00 97.25 177 LEU A N 1
ATOM 1357 C CA . LEU A 1 177 ? -3.808 7.828 -6.906 1.00 97.25 177 LEU A CA 1
ATOM 1358 C C . LEU A 1 177 ? -5.036 8.512 -7.521 1.00 97.25 177 LEU A C 1
ATOM 1360 O O . LEU A 1 177 ? -5.963 8.854 -6.795 1.00 97.25 177 LEU A O 1
ATOM 1364 N N . ASP A 1 178 ? -5.104 8.616 -8.849 1.00 96.88 178 ASP A N 1
ATOM 1365 C CA . ASP A 1 178 ? -6.281 9.130 -9.555 1.00 96.88 178 ASP A CA 1
ATOM 1366 C C . ASP A 1 178 ? -7.550 8.319 -9.226 1.00 96.88 178 ASP A C 1
ATOM 1368 O O . ASP A 1 178 ? -8.585 8.896 -8.886 1.00 96.88 178 ASP A O 1
ATOM 1372 N N . LEU A 1 179 ? -7.473 6.983 -9.218 1.00 96.12 179 LEU A N 1
ATOM 1373 C CA . LEU A 1 179 ? -8.602 6.135 -8.813 1.00 96.12 179 LEU A CA 1
ATOM 1374 C C . LEU A 1 179 ? -9.003 6.314 -7.341 1.00 96.12 179 LEU A C 1
ATOM 1376 O O . LEU A 1 179 ? -10.196 6.320 -7.038 1.00 96.12 179 LEU A O 1
ATOM 1380 N N . ALA A 1 180 ? -8.039 6.485 -6.434 1.00 95.00 180 ALA A N 1
ATOM 1381 C CA . ALA A 1 180 ? -8.313 6.759 -5.024 1.00 95.00 180 ALA A CA 1
ATOM 1382 C C . ALA A 1 180 ? -9.022 8.115 -4.825 1.00 95.00 180 ALA A C 1
ATOM 1384 O O . ALA A 1 180 ? -9.863 8.264 -3.934 1.00 95.00 180 ALA A O 1
ATOM 1385 N N . CYS A 1 181 ? -8.732 9.098 -5.681 1.00 91.44 181 CYS A N 1
ATOM 1386 C CA . CYS A 1 181 ? -9.339 10.426 -5.622 1.00 91.44 181 CYS A CA 1
ATOM 1387 C C . CYS A 1 181 ? -10.732 10.495 -6.272 1.00 91.44 181 CYS A C 1
ATOM 1389 O O . CYS A 1 181 ? -11.587 11.241 -5.799 1.00 91.44 181 CYS A O 1
ATOM 1391 N N . ARG A 1 182 ? -10.996 9.715 -7.330 1.00 80.06 182 ARG A N 1
ATOM 1392 C CA . ARG A 1 182 ? -12.233 9.808 -8.137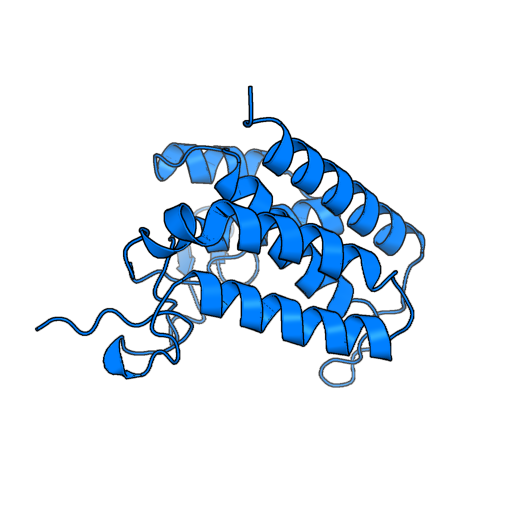 1.00 80.06 182 ARG A CA 1
ATOM 1393 C C . ARG A 1 182 ? -13.530 9.401 -7.440 1.00 80.06 182 ARG A C 1
ATOM 1395 O O . ARG A 1 182 ? -14.594 9.736 -7.941 1.00 80.06 182 ARG A O 1
ATOM 1402 N N . VAL A 1 183 ? -13.482 8.730 -6.292 1.00 60.94 183 VAL A N 1
ATOM 1403 C CA . VAL A 1 183 ? -14.691 8.275 -5.569 1.00 60.94 183 VAL A CA 1
ATOM 1404 C C . VAL A 1 183 ? -15.342 9.410 -4.740 1.00 60.94 183 VAL A C 1
ATOM 1406 O O . VAL A 1 183 ? -16.175 9.163 -3.879 1.00 60.94 183 VAL A O 1
ATOM 1409 N N . GLN A 1 184 ? -14.980 10.675 -4.999 1.00 51.03 184 GLN A N 1
ATOM 1410 C CA . GLN A 1 184 ? -15.530 11.869 -4.335 1.00 51.03 184 GLN A CA 1
ATOM 1411 C C . GLN A 1 184 ? -16.837 12.426 -4.947 1.00 51.03 184 GLN A C 1
ATOM 1413 O O . GLN A 1 184 ? -17.296 13.478 -4.501 1.00 51.03 184 GLN A O 1
ATOM 1418 N N . SER A 1 185 ? -17.439 11.777 -5.951 1.00 36.56 185 SER A N 1
ATOM 1419 C CA . SER A 1 185 ? -18.659 12.266 -6.629 1.00 36.56 185 SER A CA 1
ATOM 1420 C C . SER A 1 185 ? -19.896 11.422 -6.361 1.00 36.56 185 SER A C 1
ATOM 1422 O O . SER A 1 185 ? -19.811 10.205 -6.648 1.00 36.56 185 SER A O 1
#

pLDDT: mean 90.72, std 11.56, range [36.56, 98.75]

Nearest PDB structures (foldseek):
  4r78-assembly1_A  TM=6.340E-01  e=8.435E-02  Streptococcus pneumoniae
  6iy9-assembly2_B  TM=5.609E-01  e=5.883E-02  Streptomyces hygroscopicus
  4r77-assembly3_A  TM=4.952E-01  e=4.320E-02  Streptococcus pneumoniae
  2bkk-assembly2_C  TM=6.623E-01  e=3.753E-01  Enterococcus faecalis
  6ic4-assembly1_H  TM=2.796E-01  e=8.232E+00  Acinetobacter baumannii